Protein AF-A0AAV2TA09-F1 (afdb_monomer)

Mean predicted aligned error: 21.74 Å

Organism: Calicophoron daubneyi (NCBI:txid300641)

Foldseek 3Di:
DDDPPPPPPDDDDPQLVVLLVVVCVVVVCLVVLVPLVVLCVCVVVCSDPDHSVVSSVCCCVPVLPDPPNPDPVSVVVPPPPPQDDDDPQLLVLLLCVCQVVVVLLDPCLQPLVVLCVCVVVCSDPDHSVVSSVCCLPPVLVVSLVPHDPPDDPVSSVVSNCSSPVPPPDPDDDPPPDPDDDDDDDDDDDDDDDDDDDDDDDDDDDDDDDDDDDDDDDDDDDDDDDDDDDDDDDDDDDDDDDDDDDDDDDDDDDDDDDDDDDDDDDDDDDDDDDDDDDDDDDDDDDDDDDPDDDDDPDQDDDDPVLVVLLPDPDVVSLVVVCVRRNPVSSVVSVVVVVPDDD

pLDDT: mean 70.84, std 23.92, range [31.73, 98.06]

Radius of gyration: 38.1 Å; Cα contacts (8 Å, |Δi|>4): 115; chains: 1; bounding box: 86×101×102 Å

Structure (mmCIF, N/CA/C/O backbone):
data_AF-A0AAV2TA09-F1
#
_entry.id   AF-A0AAV2TA09-F1
#
loop_
_atom_site.group_PDB
_atom_site.id
_atom_site.type_symbol
_atom_site.label_atom_id
_atom_site.label_alt_id
_atom_site.label_comp_id
_atom_site.label_asym_id
_atom_site.label_entity_id
_atom_site.label_seq_id
_atom_site.pdbx_PDB_ins_code
_atom_site.Cartn_x
_atom_site.Cartn_y
_atom_site.Cartn_z
_atom_site.occupancy
_atom_site.B_iso_or_equiv
_atom_site.auth_seq_id
_atom_site.auth_comp_id
_atom_site.auth_asym_id
_atom_site.auth_atom_id
_atom_site.pdbx_PDB_model_num
ATOM 1 N N . MET A 1 1 ? 43.009 11.390 5.459 1.00 46.12 1 MET A N 1
ATOM 2 C CA . MET A 1 1 ? 42.345 12.202 4.415 1.00 46.12 1 MET A CA 1
ATOM 3 C C . MET A 1 1 ? 41.444 11.293 3.581 1.00 46.12 1 MET A C 1
ATOM 5 O O . MET A 1 1 ? 41.956 10.365 2.970 1.00 46.12 1 MET A O 1
ATOM 9 N N . ARG A 1 2 ? 40.111 11.462 3.613 1.00 47.34 2 ARG A N 1
ATOM 10 C CA . ARG A 1 2 ? 39.197 10.713 2.726 1.00 47.34 2 ARG A CA 1
ATOM 11 C C . ARG A 1 2 ? 39.168 11.420 1.378 1.00 47.34 2 ARG A C 1
ATOM 13 O O . ARG A 1 2 ? 38.698 12.549 1.310 1.00 47.34 2 ARG A O 1
ATOM 20 N N . VAL A 1 3 ? 39.660 10.757 0.337 1.00 48.31 3 VAL A N 1
ATOM 21 C CA . VAL A 1 3 ? 39.525 11.237 -1.041 1.00 48.31 3 VAL A CA 1
ATOM 22 C C . VAL A 1 3 ? 38.026 11.313 -1.356 1.00 48.31 3 VAL A C 1
ATOM 24 O O . VAL A 1 3 ? 37.345 10.285 -1.249 1.00 48.31 3 VAL A O 1
ATOM 27 N N . PRO A 1 4 ? 37.467 12.491 -1.682 1.00 48.12 4 PRO A N 1
ATOM 28 C CA . PRO A 1 4 ? 36.087 12.575 -2.122 1.00 48.12 4 PRO A CA 1
ATOM 29 C C . PRO A 1 4 ? 35.955 11.744 -3.398 1.00 48.12 4 PRO A C 1
ATOM 31 O O . PRO A 1 4 ? 36.597 12.005 -4.410 1.00 48.12 4 PRO A O 1
ATOM 34 N N . SER A 1 5 ? 35.142 10.692 -3.328 1.00 50.84 5 SER A N 1
ATOM 35 C CA . SER A 1 5 ? 34.788 9.870 -4.479 1.00 50.84 5 SER A CA 1
ATOM 36 C C . SER A 1 5 ? 33.901 10.709 -5.398 1.00 50.84 5 SER A C 1
ATOM 38 O O . SER A 1 5 ? 32.674 10.622 -5.322 1.00 50.84 5 SER A O 1
ATOM 40 N N . ILE A 1 6 ? 34.519 11.513 -6.267 1.00 52.28 6 ILE A N 1
ATOM 41 C CA . ILE A 1 6 ? 33.870 12.216 -7.379 1.00 52.28 6 ILE A CA 1
ATOM 42 C C . ILE A 1 6 ? 33.479 11.157 -8.418 1.00 52.28 6 ILE A C 1
ATOM 44 O O . ILE A 1 6 ? 34.055 11.044 -9.492 1.00 52.28 6 ILE A O 1
ATOM 48 N N . ARG A 1 7 ? 32.506 10.309 -8.082 1.00 63.59 7 ARG A N 1
ATOM 49 C CA . ARG A 1 7 ? 31.807 9.503 -9.081 1.00 63.59 7 ARG A CA 1
ATOM 50 C C . ARG A 1 7 ? 30.775 10.426 -9.702 1.00 63.59 7 ARG A C 1
ATOM 52 O O . ARG A 1 7 ? 29.606 10.404 -9.312 1.00 63.59 7 ARG A O 1
ATOM 59 N N . SER A 1 8 ? 31.225 11.293 -10.606 1.00 69.06 8 SER A N 1
ATOM 60 C CA . SER A 1 8 ? 30.308 11.984 -11.501 1.00 69.06 8 SER A CA 1
ATOM 61 C C . SER A 1 8 ? 29.532 10.901 -12.248 1.00 69.06 8 SER A C 1
ATOM 63 O O . SER A 1 8 ? 30.095 9.992 -12.856 1.00 69.06 8 SER A O 1
ATOM 65 N N . ARG A 1 9 ? 28.209 10.914 -12.093 1.00 80.00 9 ARG A N 1
ATOM 66 C CA . ARG A 1 9 ? 27.351 9.992 -12.830 1.00 80.00 9 ARG A CA 1
ATOM 67 C C . ARG A 1 9 ? 27.351 10.454 -14.277 1.00 80.00 9 ARG A C 1
ATOM 69 O O . ARG A 1 9 ? 26.901 11.564 -14.549 1.00 80.00 9 ARG A O 1
ATOM 76 N N . THR A 1 10 ? 27.847 9.619 -15.179 1.00 90.25 10 THR A N 1
ATOM 77 C CA . THR A 1 10 ? 27.715 9.865 -16.611 1.00 90.25 10 THR A CA 1
ATOM 78 C C . THR A 1 10 ? 26.228 9.798 -16.981 1.00 90.25 10 THR A C 1
ATOM 80 O O . THR A 1 10 ? 25.518 8.894 -16.525 1.00 90.25 10 THR A O 1
ATOM 83 N N . PRO A 1 11 ? 25.696 10.778 -17.730 1.00 93.50 11 PRO A N 1
ATOM 84 C CA . PRO A 1 11 ? 24.337 10.686 -18.242 1.00 93.50 11 PRO A CA 1
ATOM 85 C C . PRO A 1 11 ? 24.253 9.571 -19.290 1.00 93.50 11 PRO A C 1
ATOM 87 O O . PRO A 1 11 ? 25.240 9.256 -19.951 1.00 93.50 11 PRO A O 1
ATOM 90 N N . PHE A 1 12 ? 23.066 8.988 -19.454 1.00 95.81 12 PHE A N 1
ATOM 91 C CA . PHE A 1 12 ? 22.823 8.050 -20.547 1.00 95.81 12 PHE A CA 1
ATOM 92 C C . PHE A 1 12 ? 22.809 8.801 -21.872 1.00 95.81 12 PHE A C 1
ATOM 94 O O . PHE A 1 12 ? 22.039 9.746 -22.050 1.00 95.81 12 PHE A O 1
ATOM 101 N N . THR A 1 13 ? 23.629 8.347 -22.809 1.00 95.56 13 THR A N 1
ATOM 102 C CA . THR A 1 13 ? 23.580 8.821 -24.191 1.00 95.56 13 THR A CA 1
ATOM 103 C C . THR A 1 13 ? 22.369 8.233 -24.920 1.00 95.56 13 THR A C 1
ATOM 105 O O . THR A 1 13 ? 21.770 7.230 -24.509 1.00 95.56 13 THR A O 1
ATOM 108 N N . GLU A 1 14 ? 21.990 8.847 -26.038 1.00 92.81 14 GLU A N 1
ATOM 109 C CA . GLU A 1 14 ? 20.914 8.319 -26.878 1.00 92.81 14 GLU A CA 1
ATOM 110 C C . GLU A 1 14 ? 21.290 6.959 -27.489 1.00 92.81 14 GLU A C 1
ATOM 112 O O . GLU A 1 14 ? 20.458 6.055 -27.557 1.00 92.81 14 GLU A O 1
ATOM 117 N N . VAL A 1 15 ? 22.566 6.784 -27.854 1.00 95.50 15 VAL A N 1
ATOM 118 C CA . VAL A 1 15 ? 23.112 5.525 -28.382 1.00 95.50 15 VAL A CA 1
ATOM 119 C C . VAL A 1 15 ? 22.986 4.406 -27.349 1.00 95.50 15 VAL A C 1
ATOM 121 O O . VAL A 1 15 ? 22.440 3.351 -27.663 1.00 95.50 15 VAL A O 1
ATOM 124 N N . GLU A 1 16 ? 23.393 4.651 -26.100 1.00 96.06 16 GLU A N 1
ATOM 125 C CA . GLU A 1 16 ? 23.214 3.691 -25.002 1.00 96.06 16 GLU A CA 1
ATOM 126 C C . GLU A 1 16 ? 21.732 3.388 -24.764 1.00 96.06 16 GLU A C 1
ATOM 128 O O . GLU A 1 16 ? 21.345 2.234 -24.600 1.00 96.06 16 GLU A O 1
ATOM 133 N N . SER A 1 17 ? 20.874 4.409 -24.800 1.00 94.44 17 SER A N 1
ATOM 134 C CA . SER A 1 17 ? 19.431 4.230 -24.622 1.00 94.44 17 SER A CA 1
ATOM 135 C C . SER A 1 17 ? 18.833 3.331 -25.709 1.00 94.44 17 SER A C 1
ATOM 137 O O . SER A 1 17 ? 18.016 2.461 -25.389 1.00 94.44 17 SER A O 1
ATOM 139 N N . ARG A 1 18 ? 19.245 3.499 -26.973 1.00 92.44 18 ARG A N 1
ATOM 140 C CA . ARG A 1 18 ? 18.835 2.643 -28.098 1.00 92.44 18 ARG A CA 1
ATOM 141 C C . ARG A 1 18 ? 19.416 1.233 -27.995 1.00 92.44 18 ARG A C 1
ATOM 143 O O . ARG A 1 18 ? 18.704 0.277 -28.303 1.00 92.44 18 ARG A O 1
ATOM 150 N N . ALA A 1 19 ? 20.654 1.087 -27.521 1.00 96.00 19 ALA A N 1
ATOM 151 C CA . ALA A 1 19 ? 21.280 -0.213 -27.284 1.00 96.00 19 ALA A CA 1
ATOM 152 C C . ALA A 1 19 ? 20.510 -1.025 -26.230 1.00 96.00 19 ALA A C 1
ATOM 154 O O . ALA A 1 19 ? 20.186 -2.187 -26.473 1.00 96.00 19 ALA A O 1
ATOM 155 N N . LEU A 1 20 ? 20.108 -0.395 -25.114 1.00 95.12 20 LEU A N 1
ATOM 156 C CA . LEU A 1 20 ? 19.267 -1.033 -24.093 1.00 95.12 20 LEU A CA 1
ATOM 157 C C . LEU A 1 20 ? 17.955 -1.563 -24.679 1.00 95.12 20 LEU A C 1
ATOM 159 O O . LEU A 1 20 ? 17.573 -2.700 -24.414 1.00 95.12 20 LEU A O 1
ATOM 163 N N . TRP A 1 21 ? 17.258 -0.738 -25.464 1.00 93.00 21 TRP A N 1
ATOM 164 C CA . TRP A 1 21 ? 15.986 -1.124 -26.074 1.00 93.00 21 TRP A CA 1
ATOM 165 C C . TRP A 1 21 ? 16.161 -2.267 -27.077 1.00 93.00 21 TRP A C 1
ATOM 167 O O . TRP A 1 21 ? 15.450 -3.267 -27.003 1.00 93.00 21 TRP A O 1
ATOM 177 N N . SER A 1 22 ? 17.147 -2.142 -27.968 1.00 94.38 22 SER A N 1
ATOM 178 C CA . SER A 1 22 ? 17.447 -3.147 -28.993 1.00 94.38 22 SER A CA 1
ATOM 179 C C . SER A 1 22 ? 17.764 -4.497 -28.362 1.00 94.38 22 SER A C 1
ATOM 181 O O . SER A 1 22 ? 17.207 -5.508 -28.777 1.00 94.38 22 SER A O 1
ATOM 183 N N . TYR A 1 23 ? 18.564 -4.500 -27.295 1.00 96.38 23 TYR A N 1
ATOM 184 C CA . TYR A 1 23 ? 18.896 -5.710 -26.555 1.00 96.38 23 TYR A CA 1
ATOM 185 C C . TYR A 1 23 ? 17.655 -6.397 -25.969 1.00 96.38 23 TYR A C 1
ATOM 187 O O . TYR A 1 23 ? 17.484 -7.610 -26.109 1.00 96.38 23 TYR A O 1
ATOM 195 N N . LEU A 1 24 ? 16.770 -5.631 -25.322 1.00 93.81 24 LEU A N 1
ATOM 196 C CA . LEU A 1 24 ? 15.551 -6.169 -24.714 1.00 93.81 24 LEU A CA 1
ATOM 197 C C . LEU A 1 24 ? 14.591 -6.759 -25.754 1.00 93.81 24 LEU A C 1
ATOM 199 O O . LEU A 1 24 ? 13.975 -7.788 -25.482 1.00 93.81 24 LEU A O 1
ATOM 203 N N . VAL A 1 25 ? 14.480 -6.128 -26.926 1.00 91.88 25 VAL A N 1
ATOM 204 C CA . VAL A 1 25 ? 13.659 -6.613 -28.045 1.00 91.88 25 VAL A CA 1
ATOM 205 C C . VAL A 1 25 ? 14.269 -7.873 -28.660 1.00 91.88 25 VAL A C 1
ATOM 207 O O . VAL A 1 25 ? 13.584 -8.884 -28.763 1.00 91.88 25 VAL A O 1
ATOM 210 N N . GLN A 1 26 ? 15.558 -7.847 -29.007 1.00 95.31 26 GLN A N 1
ATOM 211 C CA . GLN A 1 26 ? 16.253 -8.970 -29.652 1.00 95.31 26 GLN A CA 1
ATOM 212 C C . GLN A 1 26 ? 16.232 -10.247 -28.806 1.00 95.31 26 GLN A C 1
ATOM 214 O O . GLN A 1 26 ? 16.143 -11.344 -29.347 1.00 95.31 26 GLN A O 1
ATOM 219 N N . ASN A 1 27 ? 16.280 -10.108 -27.480 1.00 96.19 27 ASN A N 1
ATOM 220 C CA . ASN A 1 27 ? 16.266 -11.240 -26.557 1.00 96.19 27 ASN A CA 1
ATOM 221 C C . ASN A 1 27 ? 14.861 -11.587 -26.029 1.00 96.19 27 ASN A C 1
ATOM 223 O O . ASN A 1 27 ? 14.747 -12.432 -25.143 1.00 96.19 27 ASN A O 1
ATOM 227 N N . ASN A 1 28 ? 13.797 -10.933 -26.516 1.00 92.69 28 ASN A N 1
ATOM 228 C CA . ASN A 1 28 ? 12.423 -11.095 -26.018 1.00 92.69 28 ASN A CA 1
ATOM 229 C C . ASN A 1 28 ? 12.288 -10.903 -24.489 1.00 92.69 28 ASN A C 1
ATOM 231 O O . ASN A 1 28 ? 11.464 -11.532 -23.831 1.00 92.69 28 ASN A O 1
ATOM 235 N N . LEU A 1 29 ? 13.091 -10.011 -23.895 1.00 93.50 29 LEU A N 1
ATOM 236 C CA . LEU A 1 29 ? 13.157 -9.794 -22.441 1.00 93.50 29 LEU A CA 1
ATOM 237 C C . LEU A 1 29 ? 12.211 -8.696 -21.941 1.00 93.50 29 LEU A C 1
ATOM 239 O O . LEU A 1 29 ? 12.225 -8.370 -20.753 1.00 93.50 29 LEU A O 1
ATOM 243 N N . LEU A 1 30 ? 11.388 -8.117 -22.820 1.00 88.56 30 LEU A N 1
ATOM 244 C CA . LEU A 1 30 ? 10.483 -7.012 -22.487 1.00 88.56 30 LEU A CA 1
ATOM 245 C C . LEU A 1 30 ? 9.487 -7.355 -21.368 1.00 88.56 30 LEU A C 1
ATOM 247 O O . LEU A 1 30 ? 9.175 -6.504 -20.533 1.00 88.56 30 LEU A O 1
ATOM 251 N N . GLU A 1 31 ? 9.027 -8.603 -21.295 1.00 85.88 31 GLU A N 1
ATOM 252 C CA . GLU A 1 31 ? 8.137 -9.048 -20.216 1.00 85.88 31 GLU A CA 1
ATOM 253 C C . GLU A 1 31 ? 8.868 -9.197 -18.876 1.00 85.88 31 GLU A C 1
ATOM 255 O O . GLU A 1 31 ? 8.292 -9.015 -17.800 1.00 85.88 31 GLU A O 1
ATOM 260 N N . GLU A 1 32 ? 10.171 -9.466 -18.929 1.00 91.62 32 GLU A N 1
ATOM 261 C CA . GLU A 1 32 ? 11.003 -9.780 -17.774 1.00 91.62 32 GLU A CA 1
ATOM 262 C C . GLU A 1 32 ? 11.755 -8.578 -17.200 1.00 91.62 32 GLU A C 1
ATOM 264 O O . GLU A 1 32 ? 12.419 -8.708 -16.171 1.00 91.62 32 GLU A O 1
ATOM 269 N N . VAL A 1 33 ? 11.630 -7.385 -17.786 1.00 90.62 33 VAL A N 1
ATOM 270 C CA . VAL A 1 33 ? 12.389 -6.186 -17.365 1.00 90.62 33 VAL A CA 1
ATOM 271 C C . VAL A 1 33 ? 12.132 -5.773 -15.907 1.00 90.62 33 VAL A C 1
ATOM 273 O O . VAL A 1 33 ? 12.863 -4.968 -15.328 1.00 90.62 33 VAL A O 1
ATOM 276 N N . HIS A 1 34 ? 11.091 -6.309 -15.267 1.00 86.44 34 HIS A N 1
ATOM 277 C CA . HIS A 1 34 ? 10.841 -6.112 -13.842 1.00 86.44 34 HIS A CA 1
ATOM 278 C C . HIS A 1 34 ? 11.838 -6.886 -12.952 1.00 86.44 34 HIS A C 1
ATOM 280 O O . HIS A 1 34 ? 12.148 -6.416 -11.846 1.00 86.44 34 HIS A O 1
ATOM 286 N N . LYS A 1 35 ? 12.380 -8.016 -13.433 1.00 92.31 35 LYS A N 1
ATOM 287 C CA . LYS A 1 35 ? 13.340 -8.885 -12.737 1.00 92.31 35 LYS A CA 1
ATOM 288 C C . LYS A 1 35 ? 14.737 -8.255 -12.720 1.00 92.31 35 LYS A C 1
ATOM 290 O O . LYS A 1 35 ? 15.187 -7.658 -13.691 1.00 92.31 35 LYS A O 1
ATOM 295 N N . ARG A 1 36 ? 15.469 -8.409 -11.608 1.00 94.50 36 ARG A N 1
ATOM 296 C CA . ARG A 1 36 ? 16.853 -7.898 -11.474 1.00 94.50 36 ARG A CA 1
ATOM 297 C C . ARG A 1 36 ? 17.876 -8.690 -12.298 1.00 94.50 36 ARG A C 1
ATOM 299 O O . ARG A 1 36 ? 18.919 -8.142 -12.632 1.00 94.50 36 ARG A O 1
ATOM 306 N N . SER A 1 37 ? 17.592 -9.957 -12.596 1.00 96.88 37 SER A N 1
ATOM 307 C CA . SER A 1 37 ? 18.474 -10.844 -13.366 1.00 96.88 37 SER A CA 1
ATOM 308 C C . SER A 1 37 ? 18.735 -10.322 -14.778 1.00 96.88 37 SER A C 1
ATOM 310 O O . SER A 1 37 ? 19.883 -10.322 -15.203 1.00 96.88 37 SER A O 1
ATOM 312 N N . VAL A 1 38 ? 17.704 -9.805 -15.455 1.00 96.94 38 VAL A N 1
ATOM 313 C CA . VAL A 1 38 ? 17.801 -9.228 -16.807 1.00 96.94 38 VAL A CA 1
ATOM 314 C C . VAL A 1 38 ? 18.851 -8.120 -16.861 1.00 96.94 38 VAL A C 1
ATOM 316 O O . VAL A 1 38 ? 19.768 -8.165 -17.671 1.00 96.94 38 VAL A O 1
ATOM 319 N N . TRP A 1 39 ? 18.779 -7.165 -15.935 1.00 97.38 39 TRP A N 1
ATOM 320 C CA . TRP A 1 39 ? 19.700 -6.027 -15.903 1.00 97.38 39 TRP A CA 1
ATOM 321 C C . TRP A 1 39 ? 21.139 -6.426 -15.578 1.00 97.38 39 TRP A C 1
ATOM 323 O O . TRP A 1 39 ? 22.067 -5.846 -16.128 1.00 97.38 39 TRP A O 1
ATOM 333 N N . ARG A 1 40 ? 21.332 -7.430 -14.712 1.00 97.75 40 ARG A N 1
ATOM 334 C CA . ARG A 1 40 ? 22.668 -7.978 -14.425 1.00 97.75 40 ARG A CA 1
ATOM 335 C C . ARG A 1 40 ? 23.254 -8.710 -15.623 1.00 97.75 40 ARG A C 1
ATOM 337 O O . ARG A 1 40 ? 24.452 -8.619 -15.845 1.00 97.75 40 ARG A O 1
ATOM 344 N N . LYS A 1 41 ? 22.419 -9.419 -16.385 1.00 97.75 41 LYS A N 1
ATOM 345 C CA . LYS A 1 41 ? 22.839 -10.070 -17.627 1.00 97.75 41 LYS A CA 1
ATOM 346 C C . LYS A 1 41 ? 23.308 -9.027 -18.648 1.00 97.75 41 LYS A C 1
ATOM 348 O O . LYS A 1 41 ? 24.400 -9.159 -19.176 1.00 97.75 41 LYS A O 1
ATOM 353 N N . MET A 1 42 ? 22.554 -7.940 -18.820 1.00 97.81 42 MET A N 1
ATOM 354 C CA . MET A 1 42 ? 22.949 -6.816 -19.684 1.00 97.81 42 MET A CA 1
ATOM 355 C C . MET A 1 42 ? 24.259 -6.146 -19.245 1.00 97.81 42 MET A C 1
ATOM 357 O O . MET A 1 42 ? 25.056 -5.746 -20.086 1.00 97.81 42 MET A O 1
ATOM 361 N N . GLU A 1 43 ? 24.478 -6.013 -17.934 1.00 97.88 43 GLU A N 1
ATOM 362 C CA . GLU A 1 43 ? 25.726 -5.469 -17.381 1.00 97.88 43 GLU A CA 1
ATOM 363 C C . GLU A 1 43 ? 26.903 -6.413 -17.647 1.00 97.88 43 GLU A C 1
ATOM 365 O O . GLU A 1 43 ? 27.953 -5.966 -18.095 1.00 97.88 43 GLU A O 1
ATOM 370 N N . ALA A 1 44 ? 26.714 -7.720 -17.438 1.00 97.69 44 ALA A N 1
ATOM 371 C CA . ALA A 1 44 ? 27.732 -8.734 -17.708 1.00 97.69 44 ALA A CA 1
ATOM 372 C C . ALA A 1 44 ? 28.099 -8.829 -19.199 1.00 97.69 44 ALA A C 1
ATOM 374 O O . ALA A 1 44 ? 29.248 -9.099 -19.530 1.00 97.69 44 ALA A O 1
ATOM 375 N N . GLU A 1 45 ? 27.137 -8.583 -20.088 1.00 97.62 45 GLU A N 1
ATOM 376 C CA . GLU A 1 45 ? 27.341 -8.556 -21.541 1.00 97.62 45 GLU A CA 1
ATOM 377 C C . GLU A 1 45 ? 27.840 -7.196 -22.054 1.00 97.62 45 GLU A C 1
ATOM 379 O O . GLU A 1 45 ? 28.084 -7.042 -23.248 1.00 97.62 45 GLU A O 1
ATOM 384 N N . GLY A 1 46 ? 28.013 -6.206 -21.170 1.00 97.06 46 GLY A N 1
ATOM 385 C CA . GLY A 1 46 ? 28.572 -4.905 -21.533 1.00 97.06 46 GLY A CA 1
ATOM 386 C C . GLY A 1 46 ? 27.694 -4.104 -22.496 1.00 97.06 46 GLY A C 1
ATOM 387 O O . GLY A 1 46 ? 28.217 -3.328 -23.290 1.00 97.06 46 GLY A O 1
ATOM 388 N N . VAL A 1 47 ? 26.364 -4.267 -22.434 1.00 97.00 47 VAL A N 1
ATOM 389 C CA . VAL A 1 47 ? 25.420 -3.566 -23.333 1.00 97.00 47 VAL A CA 1
ATOM 390 C C . VAL A 1 47 ? 25.593 -2.045 -23.253 1.00 97.00 47 VAL A C 1
ATOM 392 O O . VAL A 1 47 ? 25.422 -1.339 -24.245 1.00 97.00 47 VAL A O 1
ATOM 395 N N . THR A 1 48 ? 25.930 -1.533 -22.067 1.00 96.56 48 THR A N 1
ATOM 396 C CA . THR A 1 48 ? 26.336 -0.139 -21.854 1.00 96.56 48 THR A CA 1
ATOM 397 C C . THR A 1 48 ? 27.424 -0.072 -20.782 1.00 96.56 48 THR A C 1
ATOM 399 O O . THR A 1 48 ? 27.623 -1.032 -20.040 1.00 96.56 48 THR A O 1
ATOM 402 N N . ASN A 1 49 ? 28.059 1.091 -20.623 1.00 95.44 49 ASN A N 1
ATOM 403 C CA . ASN A 1 49 ? 29.042 1.337 -19.558 1.00 95.44 49 ASN A CA 1
ATOM 404 C C . ASN A 1 49 ? 28.402 1.597 -18.178 1.00 95.44 49 ASN A C 1
ATOM 406 O O . ASN A 1 49 ? 29.072 2.030 -17.238 1.00 95.44 49 ASN A O 1
ATOM 410 N N . HIS A 1 50 ? 27.091 1.383 -18.050 1.00 96.19 50 HIS A N 1
ATOM 411 C CA . HIS A 1 50 ? 26.320 1.666 -16.847 1.00 96.19 50 HIS A CA 1
ATOM 412 C C . HIS A 1 50 ? 26.012 0.388 -16.072 1.00 96.19 50 HIS A C 1
ATOM 414 O O . HIS A 1 50 ? 25.753 -0.664 -16.646 1.00 96.19 50 HIS A O 1
ATOM 420 N N . SER A 1 51 ? 25.944 0.508 -14.746 1.00 96.81 51 SER A N 1
ATOM 421 C CA . SER A 1 51 ? 25.552 -0.610 -13.883 1.00 96.81 51 SER A CA 1
ATOM 422 C C . SER A 1 51 ? 24.120 -1.098 -14.135 1.00 96.81 51 SER A C 1
ATOM 424 O O . SER A 1 51 ? 23.252 -0.329 -14.566 1.00 96.81 51 SER A O 1
ATOM 426 N N . ALA A 1 52 ? 23.816 -2.339 -13.747 1.00 96.62 52 ALA A N 1
ATOM 427 C CA . ALA A 1 52 ? 22.466 -2.896 -13.847 1.00 96.62 52 ALA A CA 1
ATOM 428 C C . ALA A 1 52 ? 21.392 -2.002 -13.204 1.00 96.62 52 ALA A C 1
ATOM 430 O O . ALA A 1 52 ? 20.311 -1.803 -13.763 1.00 96.62 52 ALA A O 1
ATOM 431 N N . GLU A 1 53 ? 21.674 -1.431 -12.029 1.00 95.56 53 GLU A N 1
ATOM 432 C CA . GLU A 1 53 ? 20.696 -0.603 -11.317 1.00 95.56 53 GLU A CA 1
ATOM 433 C C . GLU A 1 53 ? 20.496 0.761 -11.995 1.00 95.56 53 GLU A C 1
ATOM 435 O O . GLU A 1 53 ? 19.369 1.263 -12.050 1.00 95.56 53 GLU A O 1
ATOM 440 N N . THR A 1 54 ? 21.551 1.353 -12.566 1.00 95.69 54 THR A N 1
ATOM 441 C CA . THR A 1 54 ? 21.431 2.614 -13.311 1.00 95.69 54 THR A CA 1
ATOM 442 C C . THR A 1 54 ? 20.701 2.414 -14.635 1.00 95.69 54 THR A C 1
ATOM 444 O O . THR A 1 54 ? 19.797 3.200 -14.917 1.00 95.69 54 THR A O 1
ATOM 447 N N . MET A 1 55 ? 20.979 1.334 -15.380 1.00 96.50 55 MET A N 1
ATOM 448 C CA . MET A 1 55 ? 20.232 0.966 -16.597 1.00 96.50 55 MET A CA 1
ATOM 449 C C . MET A 1 55 ? 18.744 0.764 -16.302 1.00 96.50 55 MET A C 1
ATOM 451 O O . MET A 1 55 ? 17.882 1.351 -16.958 1.00 96.50 55 MET A O 1
ATOM 455 N N . ARG A 1 56 ? 18.426 0.007 -15.245 1.00 94.81 56 ARG A N 1
ATOM 456 C CA . ARG A 1 56 ? 17.046 -0.230 -14.806 1.00 94.81 56 ARG A CA 1
ATOM 457 C C . ARG A 1 56 ? 16.330 1.062 -14.426 1.00 94.81 56 ARG A C 1
ATOM 459 O O . ARG A 1 56 ? 15.165 1.262 -14.773 1.00 94.81 56 ARG A O 1
ATOM 466 N N . SER A 1 57 ? 17.002 1.931 -13.676 1.00 92.62 57 SER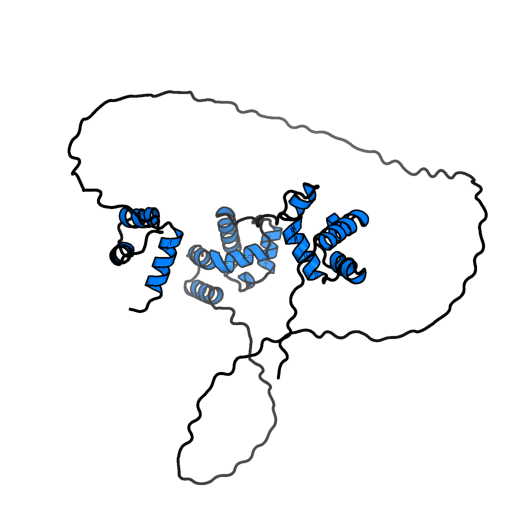 A N 1
ATOM 467 C CA . SER A 1 57 ? 16.454 3.225 -13.264 1.00 92.62 57 SER A CA 1
ATOM 468 C C . SER A 1 57 ? 16.197 4.132 -14.469 1.00 92.62 57 SER A C 1
ATOM 470 O O . SER A 1 57 ? 15.106 4.698 -14.580 1.00 92.62 57 SER A O 1
ATOM 472 N N . HIS A 1 58 ? 17.158 4.214 -15.397 1.00 93.00 58 HIS A N 1
ATOM 473 C CA . HIS A 1 58 ? 17.031 4.957 -16.651 1.00 93.00 58 HIS A CA 1
ATOM 474 C C . HIS A 1 58 ? 15.852 4.454 -17.472 1.00 93.00 58 HIS A C 1
ATOM 476 O O . HIS A 1 58 ? 14.961 5.233 -17.802 1.00 93.00 58 HIS A O 1
ATOM 482 N N . PHE A 1 59 ? 15.750 3.140 -17.672 1.00 91.75 59 PHE A N 1
ATOM 483 C CA . PHE A 1 59 ? 14.642 2.540 -18.405 1.00 91.75 59 PHE A CA 1
ATOM 484 C C . PHE A 1 59 ? 13.276 2.877 -17.794 1.00 91.75 59 PHE A C 1
ATOM 486 O O . PHE A 1 59 ? 12.350 3.294 -18.491 1.00 91.75 59 PHE A O 1
ATOM 493 N N . ARG A 1 60 ? 13.146 2.783 -16.465 1.00 87.88 60 ARG A N 1
ATOM 494 C CA . ARG A 1 60 ? 11.903 3.141 -15.761 1.00 87.88 60 ARG A CA 1
ATOM 495 C C . ARG A 1 60 ? 11.549 4.623 -15.875 1.00 87.88 60 ARG A C 1
ATOM 497 O O . ARG A 1 60 ? 10.372 4.965 -15.787 1.00 87.88 60 ARG A O 1
ATOM 504 N N . ARG A 1 61 ? 12.535 5.513 -15.991 1.00 86.62 61 ARG A N 1
ATOM 505 C CA . ARG A 1 61 ? 12.300 6.959 -16.104 1.00 86.62 61 ARG A CA 1
ATOM 506 C C . ARG A 1 61 ? 12.012 7.380 -17.536 1.00 86.62 61 ARG A C 1
ATOM 508 O O . ARG A 1 61 ? 11.097 8.168 -17.736 1.00 86.62 61 ARG A O 1
ATOM 515 N N . PHE A 1 62 ? 12.779 6.864 -18.487 1.00 85.25 62 PHE A N 1
ATOM 516 C CA . PHE A 1 62 ? 12.763 7.291 -19.878 1.00 85.25 62 PHE A CA 1
ATOM 517 C C . PHE A 1 62 ? 11.710 6.537 -20.693 1.00 85.25 62 PHE A C 1
ATOM 519 O O . PHE A 1 62 ? 10.859 7.150 -21.331 1.00 85.25 62 PHE A O 1
ATOM 526 N N . TYR A 1 63 ? 11.691 5.208 -20.605 1.00 76.12 63 TYR A N 1
ATOM 527 C CA . TYR A 1 63 ? 10.805 4.376 -21.416 1.00 76.12 63 TYR A CA 1
ATOM 528 C C . TYR A 1 63 ? 9.438 4.178 -20.758 1.00 76.12 63 TYR A C 1
ATOM 530 O O . TYR A 1 63 ? 8.420 4.435 -21.384 1.00 76.12 63 TYR A O 1
ATOM 538 N N . ALA A 1 64 ? 9.368 3.848 -19.464 1.00 66.00 64 ALA A N 1
ATOM 539 C CA . ALA A 1 64 ? 8.062 3.601 -18.832 1.00 66.00 64 ALA A CA 1
ATOM 540 C C . ALA A 1 64 ? 7.183 4.863 -18.660 1.00 66.00 64 ALA A C 1
ATOM 542 O O . ALA A 1 64 ? 5.982 4.735 -18.420 1.00 66.00 64 ALA A O 1
ATOM 543 N N . LYS A 1 65 ? 7.757 6.073 -18.762 1.00 66.31 65 LYS A N 1
ATOM 544 C CA . LYS A 1 65 ? 6.999 7.340 -18.740 1.00 66.31 65 LYS A CA 1
ATOM 545 C C . LYS A 1 65 ? 6.757 7.942 -20.122 1.00 66.31 65 LYS A C 1
ATOM 547 O O . LYS A 1 65 ? 5.804 8.707 -20.264 1.00 66.31 65 LYS A O 1
ATOM 552 N N . SER A 1 66 ? 7.600 7.656 -21.114 1.00 65.06 66 SER A N 1
ATOM 553 C CA . SER A 1 66 ? 7.368 8.180 -22.458 1.00 65.06 66 SER A CA 1
ATOM 554 C C . SER A 1 66 ? 6.150 7.486 -23.068 1.00 65.06 66 SER A C 1
ATOM 556 O O . SER A 1 66 ? 5.969 6.275 -22.958 1.00 65.06 66 SER A O 1
ATOM 558 N N . LYS A 1 67 ? 5.280 8.261 -23.726 1.00 59.12 67 LYS A N 1
ATOM 559 C CA . LYS A 1 67 ? 4.110 7.737 -24.456 1.00 59.12 67 LYS A CA 1
ATOM 560 C C . LYS A 1 67 ? 4.504 6.876 -25.671 1.00 59.12 67 LYS A C 1
ATOM 562 O O . LYS A 1 67 ? 3.625 6.345 -26.333 1.00 59.12 67 LYS A O 1
ATOM 567 N N . ASN A 1 68 ? 5.803 6.734 -25.927 1.00 56.38 68 ASN A N 1
ATOM 568 C CA . ASN A 1 68 ? 6.381 6.144 -27.127 1.00 56.38 68 ASN A CA 1
ATOM 569 C C . ASN A 1 68 ? 6.664 4.644 -26.986 1.00 56.38 68 ASN A C 1
ATOM 571 O O . ASN A 1 68 ? 7.309 4.076 -27.861 1.00 56.38 68 ASN A O 1
ATOM 575 N N . LEU A 1 69 ? 6.229 3.991 -25.900 1.00 61.31 69 LEU A N 1
ATOM 576 C CA . LEU A 1 69 ? 6.321 2.537 -25.821 1.00 61.31 69 LEU A CA 1
ATOM 577 C C . LEU A 1 69 ? 5.307 1.915 -26.802 1.00 61.31 69 LEU A C 1
ATOM 579 O O . LEU A 1 69 ? 4.109 2.134 -26.614 1.00 61.31 69 LEU A O 1
ATOM 583 N N . PRO A 1 70 ? 5.740 1.113 -27.796 1.00 58.94 70 PRO A N 1
ATOM 584 C CA . PRO A 1 70 ? 4.844 0.526 -28.799 1.00 58.94 70 PRO A CA 1
ATOM 585 C C . PRO A 1 70 ? 3.806 -0.444 -28.220 1.00 58.94 70 PRO A C 1
ATOM 587 O O . PRO A 1 70 ? 2.839 -0.793 -28.887 1.00 58.94 70 PRO A O 1
ATOM 590 N N . THR A 1 71 ? 3.994 -0.903 -26.981 1.00 58.44 71 THR A N 1
ATOM 591 C CA . THR A 1 71 ? 3.173 -1.957 -26.385 1.00 58.44 71 THR A CA 1
ATOM 592 C C . THR A 1 71 ? 2.314 -1.395 -25.256 1.00 58.44 71 THR A C 1
ATOM 594 O O . THR A 1 71 ? 2.781 -1.178 -24.132 1.00 58.44 71 THR A O 1
ATOM 597 N N . THR A 1 72 ? 1.027 -1.207 -25.539 1.00 56.66 72 THR A N 1
ATOM 598 C CA . THR A 1 72 ? -0.032 -0.935 -24.551 1.00 56.66 72 THR A CA 1
ATOM 599 C C . THR A 1 72 ? 0.006 -1.919 -23.372 1.00 56.66 72 THR A C 1
ATOM 601 O O . THR A 1 72 ? -0.225 -1.517 -22.230 1.00 56.66 72 THR A O 1
ATOM 604 N N . GLU A 1 73 ? 0.411 -3.172 -23.604 1.00 57.91 73 GLU A N 1
ATOM 605 C CA . GLU A 1 73 ? 0.532 -4.194 -22.556 1.00 57.91 73 GLU A CA 1
ATOM 606 C C . GLU A 1 73 ? 1.625 -3.924 -21.519 1.00 57.91 73 GLU A C 1
ATOM 608 O O . GLU A 1 73 ? 1.420 -4.133 -20.322 1.00 57.91 73 GLU A O 1
ATOM 613 N N . LEU A 1 74 ? 2.793 -3.433 -21.937 1.00 59.78 74 LEU A N 1
ATOM 614 C CA . LEU A 1 74 ? 3.879 -3.140 -21.001 1.00 59.78 74 LEU A CA 1
ATOM 615 C C . LEU A 1 74 ? 3.497 -1.966 -20.099 1.00 59.78 74 LEU A C 1
ATOM 617 O O . LEU A 1 74 ? 3.752 -1.992 -18.896 1.00 59.78 74 LEU A O 1
ATOM 621 N N . ARG A 1 75 ? 2.800 -0.966 -20.649 1.00 58.72 75 ARG A N 1
ATOM 622 C CA . ARG A 1 75 ? 2.286 0.167 -19.874 1.00 58.72 75 ARG A CA 1
ATOM 623 C C . ARG A 1 75 ? 1.268 -0.274 -18.817 1.00 58.72 75 ARG A C 1
ATOM 625 O O . ARG A 1 75 ? 1.316 0.230 -17.695 1.00 58.72 75 ARG A O 1
ATOM 632 N N . LEU A 1 76 ? 0.406 -1.241 -19.137 1.00 57.78 76 LEU A N 1
ATOM 633 C CA . LEU A 1 76 ? -0.520 -1.861 -18.181 1.00 57.78 76 LEU A CA 1
ATOM 634 C C . LEU A 1 76 ? 0.222 -2.646 -17.087 1.00 57.78 76 LEU A C 1
ATOM 636 O O . LEU A 1 76 ? -0.129 -2.523 -15.915 1.00 57.78 76 LEU A O 1
ATOM 640 N N . LYS A 1 77 ? 1.291 -3.375 -17.434 1.00 59.53 77 LYS A N 1
ATOM 641 C CA . LYS A 1 77 ? 2.117 -4.140 -16.478 1.00 59.53 77 LYS A CA 1
ATOM 642 C C . LYS A 1 77 ? 2.954 -3.239 -15.544 1.00 59.53 77 LYS A C 1
ATOM 644 O O . LYS A 1 77 ? 3.159 -3.592 -14.384 1.00 59.53 77 LYS A O 1
ATOM 649 N N . PHE A 1 78 ? 3.412 -2.065 -16.003 1.00 57.16 78 PHE A N 1
ATOM 650 C CA . PHE A 1 78 ? 4.131 -1.079 -15.165 1.00 57.16 78 PHE A CA 1
ATOM 651 C C . PHE A 1 78 ? 3.237 -0.099 -14.426 1.00 57.16 78 PHE A C 1
ATOM 653 O O . PHE A 1 78 ? 3.729 0.597 -13.525 1.00 57.16 78 PHE A O 1
ATOM 660 N N . SER A 1 79 ? 1.953 -0.029 -14.779 1.00 59.28 79 SER A N 1
ATOM 661 C CA . SER A 1 79 ? 0.973 0.626 -13.932 1.00 59.28 79 SER A CA 1
ATOM 662 C C . SER A 1 79 ? 1.021 -0.106 -12.603 1.00 59.28 79 SER A C 1
ATOM 664 O O . SER A 1 79 ? 0.576 -1.248 -12.486 1.00 59.28 79 SER A O 1
ATOM 666 N N . ARG A 1 80 ? 1.664 0.510 -11.601 1.00 60.31 80 ARG A N 1
ATOM 667 C CA . ARG A 1 80 ? 1.580 0.029 -10.226 1.00 60.31 80 ARG A CA 1
ATOM 668 C C . ARG A 1 80 ? 0.088 -0.090 -9.994 1.00 60.31 80 ARG A C 1
ATOM 670 O O . ARG A 1 80 ? -0.565 0.954 -10.017 1.00 60.31 80 ARG A O 1
ATOM 677 N N . ARG A 1 81 ? -0.438 -1.320 -9.868 1.00 60.22 81 ARG A N 1
ATOM 678 C CA . ARG A 1 81 ? -1.835 -1.531 -9.483 1.00 60.22 81 ARG A CA 1
ATOM 679 C C . ARG A 1 81 ? -2.060 -0.549 -8.352 1.00 60.22 81 ARG A C 1
ATOM 681 O O . ARG A 1 81 ? -1.320 -0.604 -7.361 1.00 60.22 81 ARG A O 1
ATOM 688 N N . LYS A 1 82 ? -2.919 0.449 -8.591 1.00 68.94 82 LYS A N 1
ATOM 689 C CA . LYS A 1 82 ? -3.217 1.439 -7.564 1.00 68.94 82 LYS A CA 1
ATOM 690 C C . LYS A 1 82 ? -3.601 0.599 -6.361 1.00 68.94 82 LYS A C 1
ATOM 692 O O . LYS A 1 82 ? -4.398 -0.328 -6.505 1.00 68.94 82 LYS A O 1
ATOM 697 N N . ARG A 1 83 ? -2.892 0.798 -5.249 1.00 79.94 83 ARG A N 1
ATOM 698 C CA . ARG A 1 83 ? -3.220 0.062 -4.034 1.00 79.94 83 ARG A CA 1
ATOM 699 C C . ARG A 1 83 ? -4.692 0.343 -3.791 1.00 79.94 83 ARG A C 1
ATOM 701 O O . ARG A 1 83 ? -5.066 1.513 -3.820 1.00 79.94 83 ARG A O 1
ATOM 708 N N . SER A 1 84 ? -5.490 -0.711 -3.662 1.00 88.31 84 SER A N 1
ATOM 709 C CA . SER A 1 84 ? -6.894 -0.556 -3.320 1.00 88.31 84 SER A CA 1
ATOM 710 C C . SER A 1 84 ? -6.960 0.307 -2.068 1.00 88.31 84 SER A C 1
ATOM 712 O O . SER A 1 84 ? -6.205 0.088 -1.116 1.00 88.31 84 SER A O 1
ATOM 714 N N . GLU A 1 85 ? -7.783 1.340 -2.112 1.00 94.88 85 GLU A N 1
ATOM 715 C CA . GLU A 1 85 ? -7.997 2.198 -0.958 1.00 94.88 85 GLU A CA 1
ATOM 716 C C . GLU A 1 85 ? -8.897 1.457 0.031 1.00 94.88 85 GLU A C 1
ATOM 718 O O . GLU A 1 85 ? -9.756 0.670 -0.370 1.00 94.88 85 GLU A O 1
ATOM 723 N N . PHE A 1 86 ? -8.654 1.656 1.325 1.00 97.62 86 PHE A N 1
ATOM 724 C CA . PHE A 1 86 ? -9.547 1.128 2.349 1.00 97.62 86 PHE A CA 1
ATOM 725 C C . PHE A 1 86 ? -10.823 1.949 2.346 1.00 97.62 86 PHE A C 1
ATOM 727 O O . PHE A 1 86 ? -10.777 3.175 2.464 1.00 97.62 86 PHE A O 1
ATOM 734 N N . THR A 1 87 ? -11.946 1.262 2.200 1.00 97.56 87 THR A N 1
ATOM 735 C CA . THR A 1 87 ? -13.265 1.872 2.305 1.00 97.56 87 THR A CA 1
ATOM 736 C C . THR A 1 87 ? -13.765 1.804 3.742 1.00 97.56 87 THR A C 1
ATOM 738 O O . THR A 1 87 ? -13.356 0.951 4.527 1.00 97.56 87 THR A O 1
ATOM 741 N N . GLU A 1 88 ? -14.727 2.658 4.072 1.00 97.38 88 GLU A N 1
ATOM 742 C CA . GLU A 1 88 ? -15.420 2.613 5.362 1.00 97.38 88 GLU A CA 1
ATOM 743 C C . GLU A 1 88 ? -16.106 1.252 5.609 1.00 97.38 88 GLU A C 1
ATOM 745 O O . GLU A 1 88 ? -16.197 0.759 6.735 1.00 97.38 88 GLU A O 1
ATOM 750 N N . ARG A 1 89 ? -16.534 0.591 4.526 1.00 97.81 89 ARG A N 1
ATOM 751 C CA . ARG A 1 89 ? -17.074 -0.771 4.559 1.00 97.81 89 ARG A CA 1
ATOM 752 C C . ARG A 1 89 ? -16.016 -1.804 4.953 1.00 97.81 89 ARG A C 1
ATOM 754 O O . ARG A 1 89 ? -16.328 -2.717 5.710 1.00 97.81 89 ARG A O 1
ATOM 761 N N . ASP A 1 90 ? -14.785 -1.662 4.464 1.00 98.06 90 ASP A N 1
ATOM 762 C CA . ASP A 1 90 ? -13.675 -2.542 4.851 1.00 98.06 90 ASP A CA 1
ATOM 763 C C . ASP A 1 90 ? -13.342 -2.358 6.334 1.00 98.06 90 ASP A C 1
ATOM 765 O O . ASP A 1 90 ? -13.226 -3.334 7.074 1.00 98.06 90 ASP A O 1
ATOM 769 N N . ASP A 1 91 ? -13.237 -1.102 6.776 1.00 98.00 91 ASP A N 1
ATOM 770 C CA . ASP A 1 91 ? -12.890 -0.761 8.154 1.00 98.00 91 ASP A CA 1
ATOM 771 C C . ASP A 1 91 ? -13.956 -1.294 9.135 1.00 98.00 91 ASP A C 1
ATOM 773 O O . ASP A 1 91 ? -13.623 -1.947 10.126 1.00 98.00 91 ASP A O 1
ATOM 777 N N . THR A 1 92 ? -15.245 -1.115 8.831 1.00 97.12 92 THR A N 1
ATOM 778 C CA . THR A 1 92 ? -16.346 -1.675 9.639 1.00 97.12 92 THR A CA 1
ATOM 779 C C . THR A 1 92 ? -16.377 -3.203 9.622 1.00 97.12 92 THR A C 1
ATOM 781 O O . THR A 1 92 ? -16.561 -3.813 10.676 1.00 97.12 92 THR A O 1
ATOM 784 N N . ALA A 1 93 ? -16.138 -3.846 8.474 1.00 97.94 93 ALA A N 1
ATOM 785 C CA . ALA A 1 93 ? -16.048 -5.304 8.386 1.00 97.94 93 ALA A CA 1
ATOM 786 C C . ALA A 1 93 ? -14.896 -5.859 9.239 1.00 97.94 93 ALA A C 1
ATOM 788 O O . ALA A 1 93 ? -15.077 -6.845 9.957 1.00 97.94 93 ALA A O 1
ATOM 789 N N . MET A 1 94 ? -13.734 -5.196 9.221 1.00 97.19 94 MET A N 1
ATOM 790 C CA . MET A 1 94 ? -12.596 -5.557 10.065 1.00 97.19 94 MET A CA 1
ATOM 791 C C . MET A 1 94 ? -12.937 -5.447 11.555 1.00 97.19 94 MET A C 1
ATOM 793 O O . MET A 1 94 ? -12.685 -6.386 12.308 1.00 97.19 94 MET A O 1
ATOM 797 N N . LEU A 1 95 ? -13.524 -4.325 11.986 1.00 96.19 95 LEU A N 1
ATOM 798 C CA . LEU A 1 95 ? -13.877 -4.098 13.391 1.00 96.19 95 LEU A CA 1
ATOM 799 C C . LEU A 1 95 ? -14.936 -5.095 13.879 1.00 96.19 95 LEU A C 1
ATOM 801 O O . LEU A 1 95 ? -14.742 -5.733 14.914 1.00 96.19 95 LEU A O 1
ATOM 805 N N . ASN A 1 96 ? -16.000 -5.304 13.099 1.00 96.25 96 ASN A N 1
ATOM 806 C CA . ASN A 1 96 ? -17.049 -6.275 13.416 1.00 96.25 96 ASN A CA 1
ATOM 807 C C . ASN A 1 96 ? -16.482 -7.691 13.542 1.00 96.25 96 ASN A C 1
ATOM 809 O O . ASN A 1 96 ? -16.855 -8.429 14.450 1.00 96.25 96 ASN A O 1
ATOM 813 N N . TYR A 1 97 ? -15.542 -8.071 12.673 1.00 96.19 97 TYR A N 1
ATOM 814 C CA . TYR A 1 97 ? -14.896 -9.377 12.751 1.00 96.19 97 TYR A CA 1
ATOM 815 C C . TYR A 1 97 ? -14.102 -9.566 14.050 1.00 96.19 97 TYR A C 1
ATOM 817 O O . TYR A 1 97 ? -14.156 -10.634 14.663 1.00 96.19 97 TYR A O 1
ATOM 825 N N . LEU A 1 98 ? -13.374 -8.537 14.489 1.00 94.06 98 LEU A N 1
ATOM 826 C CA . LEU A 1 98 ? -12.603 -8.581 15.731 1.00 94.06 98 LEU A CA 1
ATOM 827 C C . LEU A 1 98 ? -13.505 -8.710 16.962 1.00 94.06 98 LEU A C 1
ATOM 829 O O . LEU A 1 98 ? -13.201 -9.502 17.857 1.00 94.06 98 LEU A O 1
ATOM 833 N N . VAL A 1 99 ? -14.611 -7.962 16.989 1.00 92.19 99 VAL A N 1
ATOM 834 C CA . VAL A 1 99 ? -15.577 -7.975 18.095 1.00 92.19 99 VAL A CA 1
ATOM 835 C C . VAL A 1 99 ? -16.344 -9.2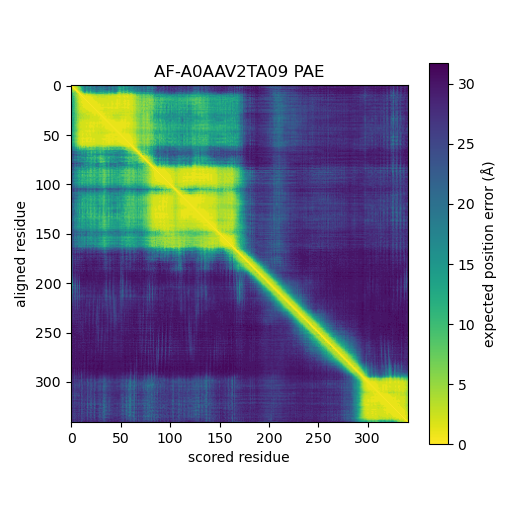95 18.138 1.00 92.19 99 VAL A C 1
ATOM 837 O O . VAL A 1 99 ? -16.335 -9.961 19.168 1.00 92.19 99 VAL A O 1
ATOM 840 N N . ASN A 1 100 ? -16.925 -9.734 17.019 1.00 92.69 100 ASN A N 1
ATOM 841 C CA . ASN A 1 100 ? -17.785 -10.924 16.972 1.00 92.69 100 ASN A CA 1
ATOM 842 C C . ASN A 1 100 ? -17.055 -12.223 17.339 1.00 92.69 100 ASN A C 1
ATOM 844 O O . ASN A 1 100 ? -17.668 -13.161 17.837 1.00 92.69 100 ASN A O 1
ATOM 848 N N . ASN A 1 101 ? -15.747 -12.284 17.095 1.00 91.88 101 ASN A N 1
ATOM 849 C CA . ASN A 1 101 ? -14.923 -13.445 17.430 1.00 91.88 101 ASN A CA 1
ATOM 850 C C . ASN A 1 101 ? -14.149 -13.271 18.751 1.00 91.88 101 ASN A C 1
ATOM 852 O O . ASN A 1 101 ? -13.285 -14.087 19.064 1.00 91.88 101 ASN A O 1
ATOM 856 N N . ASN A 1 102 ? -14.428 -12.212 19.520 1.00 88.06 102 ASN A N 1
ATOM 857 C CA . ASN A 1 102 ? -13.792 -11.919 20.806 1.00 88.06 102 ASN A CA 1
ATOM 858 C C . ASN A 1 102 ? -12.252 -11.839 20.755 1.00 88.06 102 ASN A C 1
ATOM 860 O O . ASN A 1 102 ? -11.564 -12.134 21.738 1.00 88.06 102 ASN A O 1
ATOM 864 N N . TRP A 1 103 ? -11.681 -11.403 19.625 1.00 84.94 103 TRP A N 1
ATOM 865 C CA . TRP A 1 103 ? -10.223 -11.307 19.449 1.00 84.94 103 TRP A CA 1
ATOM 866 C C . TRP A 1 103 ? -9.573 -10.235 20.330 1.00 84.94 103 TRP A C 1
ATOM 868 O O . TRP A 1 103 ? -8.358 -10.251 20.519 1.00 84.94 103 TRP A O 1
ATOM 878 N N . TYR A 1 104 ? -10.375 -9.340 20.910 1.00 80.12 104 TYR A N 1
ATOM 879 C CA . TYR A 1 104 ? -9.938 -8.323 21.862 1.00 80.12 104 TYR A CA 1
ATOM 880 C C . TYR A 1 104 ? -9.459 -8.904 23.201 1.00 80.12 104 TYR A C 1
ATOM 882 O O . TYR A 1 104 ? -8.626 -8.296 23.861 1.00 80.12 104 TYR A O 1
ATOM 890 N N . ASN A 1 105 ? -9.903 -10.104 23.585 1.00 72.00 105 ASN A N 1
ATOM 891 C CA . ASN A 1 105 ? -9.477 -10.739 24.839 1.00 72.00 105 ASN A CA 1
ATOM 892 C C . ASN A 1 105 ? -8.103 -11.416 24.745 1.00 72.00 105 ASN A C 1
ATOM 894 O O . ASN A 1 105 ? -7.614 -11.968 25.728 1.00 72.00 105 ASN A O 1
ATOM 898 N N . THR A 1 106 ? -7.475 -11.414 23.565 1.00 68.75 106 THR A N 1
ATOM 899 C CA . THR A 1 106 ? -6.230 -12.144 23.338 1.00 68.75 106 THR A CA 1
ATOM 900 C C . THR A 1 106 ? -5.140 -11.206 22.833 1.00 68.75 106 THR A C 1
ATOM 902 O O . THR A 1 106 ? -5.336 -10.444 21.889 1.00 68.75 106 THR A O 1
ATOM 905 N N . THR A 1 107 ? -3.919 -11.368 23.344 1.00 70.94 107 THR A N 1
ATOM 906 C CA . THR A 1 107 ? -2.687 -10.761 22.791 1.00 70.94 107 THR A CA 1
ATOM 907 C C . THR A 1 107 ? -2.456 -11.082 21.302 1.00 70.94 107 THR A C 1
ATOM 909 O O . THR A 1 107 ? -1.611 -10.476 20.640 1.00 70.94 107 THR A O 1
ATOM 912 N N . ARG A 1 108 ? -3.250 -12.002 20.738 1.00 74.88 108 ARG A N 1
ATOM 913 C CA . ARG A 1 108 ? -3.291 -12.384 19.325 1.00 74.88 108 ARG A CA 1
ATOM 914 C C . ARG A 1 108 ? -3.785 -11.303 18.370 1.00 74.88 108 ARG A C 1
ATOM 916 O O . ARG A 1 108 ? -3.563 -11.487 17.178 1.00 74.88 108 ARG A O 1
ATOM 923 N N . ILE A 1 109 ? -4.340 -10.176 18.828 1.00 82.75 109 ILE A N 1
ATOM 924 C CA . ILE A 1 109 ? -4.673 -9.061 17.916 1.00 82.75 109 ILE A CA 1
ATOM 925 C C . ILE A 1 109 ? -3.442 -8.577 17.118 1.00 82.75 109 ILE A C 1
ATOM 927 O O . ILE A 1 109 ? -3.533 -8.099 15.986 1.00 82.75 109 ILE A O 1
ATOM 931 N N . TYR A 1 110 ? -2.253 -8.797 17.684 1.00 82.38 110 TYR A N 1
ATOM 932 C CA . TYR A 1 110 ? -0.971 -8.518 17.052 1.00 82.38 110 TYR A CA 1
ATOM 933 C C . TYR A 1 110 ? -0.363 -9.682 16.277 1.00 82.38 110 TYR A C 1
ATOM 935 O O . TYR A 1 110 ? 0.594 -9.447 15.528 1.00 82.38 110 TYR A O 1
ATOM 943 N N . SER A 1 111 ? -0.885 -10.900 16.440 1.00 89.50 111 SER A N 1
ATOM 944 C CA . SER A 1 111 ? -0.413 -12.073 15.707 1.00 89.50 111 SER A CA 1
ATOM 945 C C . SER A 1 111 ? -0.757 -11.933 14.233 1.00 89.50 111 SER A C 1
ATOM 947 O O . SER A 1 111 ? -1.834 -11.465 13.873 1.00 89.50 111 SER A O 1
ATOM 949 N N . MET A 1 112 ? 0.159 -12.371 13.371 1.00 93.31 112 MET A N 1
ATOM 950 C CA . MET A 1 112 ? -0.090 -12.413 11.934 1.00 93.31 112 MET A CA 1
ATOM 951 C C . MET A 1 112 ? -1.175 -13.433 11.562 1.00 93.31 112 MET A C 1
ATOM 953 O O . MET A 1 112 ? -1.841 -13.265 10.544 1.00 93.31 112 MET A O 1
ATOM 957 N N . ASP A 1 113 ? -1.383 -14.459 12.386 1.00 93.88 113 ASP A N 1
ATOM 958 C CA . ASP A 1 113 ? -2.323 -15.544 12.087 1.00 93.88 113 ASP A CA 1
ATOM 959 C C . ASP A 1 113 ? -3.769 -15.049 12.008 1.00 93.88 113 ASP A C 1
ATOM 961 O O . ASP A 1 113 ? -4.512 -15.472 11.128 1.00 93.88 113 ASP A O 1
ATOM 965 N N . LEU A 1 114 ? -4.138 -14.085 12.857 1.00 94.50 114 LEU A N 1
ATOM 966 C CA . LEU A 1 114 ? -5.441 -13.420 12.818 1.00 94.50 114 LEU A CA 1
ATOM 967 C C . LEU A 1 114 ? -5.689 -12.740 11.466 1.00 94.50 114 LEU A C 1
ATOM 969 O O . LEU A 1 114 ? -6.730 -12.917 10.842 1.00 94.50 114 LEU A O 1
ATOM 973 N N . TRP A 1 115 ? -4.716 -11.962 10.999 1.00 96.06 115 TRP A N 1
ATOM 974 C CA . TRP A 1 115 ? -4.855 -11.197 9.762 1.00 96.06 115 TRP A CA 1
ATOM 975 C C . TRP A 1 115 ? -4.869 -12.106 8.531 1.00 96.06 115 TRP A C 1
ATOM 977 O O . TRP A 1 115 ? -5.595 -11.831 7.578 1.00 96.06 115 TRP A O 1
ATOM 987 N N . LYS A 1 116 ? -4.117 -13.214 8.568 1.00 96.38 116 LYS A N 1
ATOM 988 C CA . LYS A 1 116 ? -4.175 -14.266 7.543 1.00 96.38 116 LYS A CA 1
ATOM 989 C C . LYS A 1 116 ? -5.523 -14.978 7.525 1.00 96.38 116 LYS A C 1
ATOM 991 O O . LYS A 1 116 ? -6.029 -15.271 6.449 1.00 96.38 116 LYS A O 1
ATOM 996 N N . ASP A 1 117 ? -6.109 -15.239 8.690 1.00 96.38 117 ASP A N 1
ATOM 997 C CA . ASP A 1 117 ? -7.450 -15.816 8.792 1.00 96.38 117 ASP A CA 1
ATOM 998 C C . ASP A 1 117 ? -8.508 -14.872 8.193 1.00 96.38 117 ASP A C 1
ATOM 1000 O O . ASP A 1 117 ? -9.343 -15.309 7.404 1.00 96.38 117 ASP A O 1
ATOM 1004 N N . MET A 1 118 ? -8.416 -13.564 8.463 1.00 97.12 118 MET A N 1
ATOM 1005 C CA . MET A 1 118 ? -9.288 -12.557 7.839 1.00 97.12 118 MET A CA 1
ATOM 1006 C C . MET A 1 118 ? -9.130 -12.489 6.313 1.00 97.12 118 MET A C 1
ATOM 1008 O O . MET A 1 118 ? -10.123 -12.350 5.601 1.00 97.12 118 MET A O 1
ATOM 1012 N N . GLU A 1 119 ? -7.898 -12.592 5.807 1.00 97.75 119 GLU A N 1
ATOM 1013 C CA . GLU A 1 119 ? -7.622 -12.618 4.364 1.00 97.75 119 GLU A CA 1
ATOM 1014 C C . GLU A 1 119 ? -8.190 -13.889 3.721 1.00 97.75 119 GLU A C 1
ATOM 1016 O O . GLU A 1 119 ? -8.871 -13.813 2.703 1.00 97.75 119 GLU A O 1
ATOM 1021 N N . CYS A 1 120 ? -7.988 -15.047 4.355 1.00 97.62 120 CYS A N 1
ATOM 1022 C CA . CYS A 1 120 ? -8.515 -16.333 3.897 1.00 97.62 120 CYS A CA 1
ATOM 1023 C C . CYS A 1 120 ? -10.051 -16.342 3.837 1.00 97.62 120 CYS A C 1
ATOM 1025 O O . CYS A 1 120 ? -10.640 -16.865 2.894 1.00 97.62 120 CYS A O 1
ATOM 1027 N N . LYS A 1 121 ? -10.704 -15.708 4.817 1.00 97.56 121 LYS A N 1
ATOM 1028 C CA . LYS A 1 121 ? -12.164 -15.546 4.866 1.00 97.56 121 LYS A CA 1
ATOM 1029 C C . LYS A 1 121 ? -12.697 -14.462 3.930 1.00 97.56 121 LYS A C 1
ATOM 1031 O O . LYS A 1 121 ? -13.910 -14.310 3.831 1.00 97.56 121 LYS A O 1
ATOM 1036 N N . GLY A 1 122 ? -11.820 -13.707 3.266 1.00 97.19 122 GLY A N 1
ATOM 1037 C CA . GLY A 1 122 ? -12.218 -12.638 2.357 1.00 97.19 122 GLY A CA 1
ATOM 1038 C C . GLY A 1 122 ? -12.995 -11.523 3.054 1.00 97.19 122 GLY A C 1
ATOM 1039 O O . GLY A 1 122 ? -13.918 -10.970 2.463 1.00 97.19 122 GLY A O 1
ATOM 1040 N N . ILE A 1 123 ? -12.649 -11.196 4.310 1.00 97.94 123 ILE A N 1
ATOM 1041 C CA . ILE A 1 123 ? -13.322 -10.117 5.059 1.00 97.94 123 ILE A CA 1
ATOM 1042 C C . ILE A 1 123 ? -13.203 -8.782 4.315 1.00 97.94 123 ILE A C 1
ATOM 1044 O O . ILE A 1 123 ? -14.135 -7.982 4.315 1.00 97.94 123 ILE A O 1
ATOM 1048 N N . THR A 1 124 ? -12.063 -8.560 3.659 1.00 97.44 124 THR A N 1
ATOM 1049 C CA . THR A 1 124 ? -11.839 -7.432 2.752 1.00 97.44 124 THR A CA 1
ATOM 1050 C C . THR A 1 124 ? -11.063 -7.902 1.521 1.00 97.44 124 THR A C 1
ATOM 1052 O O . THR A 1 124 ? -10.501 -8.997 1.509 1.00 97.44 124 THR A O 1
ATOM 1055 N N . ASN A 1 125 ? -10.961 -7.047 0.502 1.00 96.31 125 ASN A N 1
ATOM 1056 C CA . ASN A 1 125 ? -10.135 -7.304 -0.687 1.00 96.31 125 ASN A CA 1
ATOM 1057 C C . ASN A 1 125 ? -8.640 -6.966 -0.480 1.00 96.31 125 ASN A C 1
ATOM 1059 O O . ASN A 1 125 ? -7.892 -6.833 -1.454 1.00 96.31 125 ASN A O 1
ATOM 1063 N N . HIS A 1 126 ? -8.203 -6.767 0.767 1.00 96.69 126 HIS A N 1
ATOM 1064 C CA . HIS A 1 126 ? -6.838 -6.376 1.119 1.00 96.69 126 HIS A CA 1
ATOM 1065 C C . HIS A 1 126 ? -6.065 -7.542 1.732 1.00 96.69 126 HIS A C 1
ATOM 1067 O O . HIS A 1 126 ? -6.638 -8.419 2.372 1.00 96.69 126 HIS A O 1
ATOM 1073 N N . SER A 1 127 ? -4.739 -7.525 1.585 1.00 96.69 127 SER A N 1
ATOM 1074 C CA . SER A 1 127 ? -3.891 -8.558 2.185 1.00 96.69 127 SER A CA 1
ATOM 1075 C C . SER A 1 127 ? -3.813 -8.448 3.708 1.00 96.69 127 SER A C 1
ATOM 1077 O O . SER A 1 127 ? -3.998 -7.360 4.269 1.00 96.69 127 SER A O 1
ATOM 1079 N N . ALA A 1 128 ? -3.441 -9.543 4.378 1.00 96.69 128 ALA A N 1
ATOM 1080 C CA . ALA A 1 128 ? -3.240 -9.590 5.826 1.00 96.69 128 ALA A CA 1
ATOM 1081 C C . ALA A 1 128 ? -2.315 -8.472 6.339 1.00 96.69 128 ALA A C 1
ATOM 1083 O O . ALA A 1 128 ? -2.653 -7.759 7.286 1.00 96.69 128 ALA A O 1
ATOM 1084 N N . ASP A 1 129 ? -1.172 -8.255 5.679 1.00 95.06 129 ASP A N 1
ATOM 1085 C CA . ASP A 1 129 ? -0.227 -7.187 6.036 1.00 95.06 129 ASP A CA 1
ATOM 1086 C C . ASP A 1 129 ? -0.847 -5.788 5.912 1.00 95.06 129 ASP A C 1
ATOM 1088 O O . ASP A 1 129 ? -0.604 -4.911 6.749 1.00 95.06 129 ASP A O 1
ATOM 1092 N N . SER A 1 130 ? -1.655 -5.575 4.871 1.00 96.25 130 SER A N 1
ATOM 1093 C CA . SER A 1 130 ? -2.323 -4.298 4.623 1.00 96.25 130 SER A CA 1
ATOM 1094 C C . SER A 1 130 ? -3.373 -4.022 5.698 1.00 96.25 130 SER A C 1
ATOM 1096 O O . SER A 1 130 ? -3.342 -2.957 6.315 1.00 96.25 130 SER A O 1
ATOM 1098 N N . MET A 1 131 ? -4.237 -5.003 5.992 1.00 97.44 131 MET A N 1
ATOM 1099 C CA . MET A 1 131 ? -5.253 -4.915 7.049 1.00 97.44 131 MET A CA 1
ATOM 1100 C C . MET A 1 131 ? -4.617 -4.669 8.419 1.00 97.44 131 MET A C 1
ATOM 1102 O O . MET A 1 131 ? -5.009 -3.745 9.131 1.00 97.44 131 MET A O 1
ATOM 1106 N N . ARG A 1 132 ? -3.557 -5.413 8.757 1.00 95.38 132 ARG A N 1
ATOM 1107 C CA . ARG A 1 132 ? -2.808 -5.226 10.006 1.00 95.38 132 ARG A CA 1
ATOM 1108 C C . ARG A 1 132 ? -2.227 -3.822 10.116 1.00 95.38 132 ARG A C 1
ATOM 1110 O O . ARG A 1 132 ? -2.305 -3.187 11.169 1.00 95.38 132 ARG A O 1
ATOM 1117 N N . SER A 1 133 ? -1.612 -3.328 9.041 1.00 94.44 133 SER A N 1
ATOM 1118 C CA . SER A 1 133 ? -1.047 -1.978 9.016 1.00 94.44 133 SER A CA 1
ATOM 1119 C C . SER A 1 133 ? -2.132 -0.907 9.127 1.00 94.44 133 SER A C 1
ATOM 1121 O O . SER A 1 133 ? -1.913 0.085 9.823 1.00 94.44 133 SER A O 1
ATOM 1123 N N . ARG A 1 134 ? -3.270 -1.082 8.444 1.00 96.00 134 ARG A N 1
ATOM 1124 C CA . ARG A 1 134 ? -4.425 -0.176 8.503 1.00 96.00 134 ARG A CA 1
ATOM 1125 C C . ARG A 1 134 ? -4.981 -0.111 9.917 1.00 96.00 134 ARG A C 1
ATOM 1127 O O . ARG A 1 134 ? -5.132 0.985 10.448 1.00 96.00 134 ARG A O 1
ATOM 1134 N N . PHE A 1 135 ? -5.181 -1.266 10.548 1.00 95.06 135 PHE A N 1
ATOM 1135 C CA . PHE A 1 135 ? -5.674 -1.345 11.915 1.00 95.06 135 PHE A CA 1
ATOM 1136 C C . PHE A 1 135 ? -4.782 -0.564 12.877 1.00 95.06 135 PHE A C 1
ATOM 1138 O O . PHE A 1 135 ? -5.235 0.399 13.488 1.00 95.06 135 PHE A O 1
ATOM 1145 N N . ARG A 1 136 ? -3.483 -0.893 12.907 1.00 91.25 136 ARG A N 1
ATOM 1146 C CA . ARG A 1 136 ? -2.520 -0.274 13.831 1.00 91.25 136 ARG A CA 1
ATOM 1147 C C . ARG A 1 136 ? -2.409 1.240 13.680 1.00 91.25 136 ARG A C 1
ATOM 1149 O O . ARG A 1 136 ? -2.146 1.919 14.665 1.00 91.25 136 ARG A O 1
ATOM 1156 N N . ARG A 1 137 ? -2.517 1.752 12.451 1.00 91.25 137 ARG A N 1
ATOM 1157 C CA . ARG A 1 137 ? -2.292 3.174 12.151 1.00 91.25 137 ARG A CA 1
ATOM 1158 C C . ARG A 1 137 ? -3.557 4.018 12.200 1.00 91.25 137 ARG A C 1
ATOM 1160 O O . ARG A 1 137 ? -3.445 5.209 12.454 1.00 91.25 137 ARG A O 1
ATOM 1167 N N . CYS A 1 138 ? -4.713 3.436 11.892 1.00 94.50 138 CYS A N 1
ATOM 1168 C CA . CYS A 1 138 ? -5.932 4.204 11.640 1.00 94.50 138 CYS A CA 1
ATOM 1169 C C . CYS A 1 138 ? -7.134 3.724 12.455 1.00 94.50 138 CYS A C 1
ATOM 1171 O O . CYS A 1 138 ? -7.963 4.548 12.816 1.00 94.50 138 CYS A O 1
ATOM 1173 N N . LEU A 1 139 ? -7.254 2.423 12.739 1.00 94.44 139 LEU A N 1
ATOM 1174 C CA . LEU A 1 139 ? -8.470 1.878 13.360 1.00 94.44 139 LEU A CA 1
ATOM 1175 C C . LEU A 1 139 ? -8.344 1.631 14.855 1.00 94.44 139 LEU A C 1
ATOM 1177 O O . LEU A 1 139 ? -9.358 1.399 15.495 1.00 94.44 139 LEU A O 1
ATOM 1181 N N . THR A 1 140 ? -7.141 1.706 15.419 1.00 91.38 140 THR A N 1
ATOM 1182 C CA . THR A 1 140 ? -6.899 1.497 16.849 1.00 91.38 140 THR A CA 1
ATOM 1183 C C . THR A 1 140 ? -7.839 2.316 17.741 1.00 91.38 140 THR A C 1
ATOM 1185 O O . THR A 1 140 ? -8.500 1.745 18.603 1.00 91.38 140 THR A O 1
ATOM 1188 N N . SER A 1 141 ? -7.945 3.630 17.519 1.00 89.31 141 SER A N 1
ATOM 1189 C CA . SER A 1 141 ? -8.793 4.503 18.345 1.00 89.31 141 SER A CA 1
ATOM 1190 C C . SER A 1 141 ? -10.271 4.149 18.206 1.00 89.31 141 SER A C 1
ATOM 1192 O O . SER A 1 141 ? -10.964 3.946 19.196 1.00 89.31 141 SER A O 1
ATOM 1194 N N . ARG A 1 142 ? -10.730 3.960 16.968 1.00 93.00 142 ARG A N 1
ATOM 1195 C CA . ARG A 1 142 ? -12.117 3.595 16.673 1.00 93.00 142 ARG A CA 1
ATOM 1196 C C . ARG A 1 142 ? -12.484 2.207 17.198 1.00 93.00 142 ARG A C 1
ATOM 1198 O O . ARG A 1 142 ? -13.610 1.970 17.612 1.00 93.00 142 ARG A O 1
ATOM 1205 N N . PHE A 1 143 ? -11.536 1.276 17.211 1.00 91.69 143 PHE A N 1
ATOM 1206 C CA . PHE A 1 143 ? -11.740 -0.043 17.795 1.00 91.69 143 PHE A CA 1
ATOM 1207 C C . PHE A 1 143 ? -12.033 0.050 19.289 1.00 91.69 143 PHE A C 1
ATOM 1209 O O . PHE A 1 143 ? -12.948 -0.619 19.753 1.00 91.69 143 PHE A O 1
ATOM 1216 N N . ILE A 1 144 ? -11.319 0.916 20.017 1.00 89.06 144 ILE A N 1
ATOM 1217 C CA . ILE A 1 144 ? -11.551 1.149 21.449 1.00 89.06 144 ILE A CA 1
ATOM 1218 C C . ILE A 1 144 ? -12.973 1.668 21.705 1.00 89.06 144 ILE A C 1
ATOM 1220 O O . ILE A 1 144 ? -13.570 1.309 22.718 1.00 89.06 144 ILE A O 1
ATOM 1224 N N . GLU A 1 145 ? -13.528 2.476 20.801 1.00 90.00 145 GLU A N 1
ATOM 1225 C CA . GLU A 1 145 ? -14.902 2.993 20.896 1.00 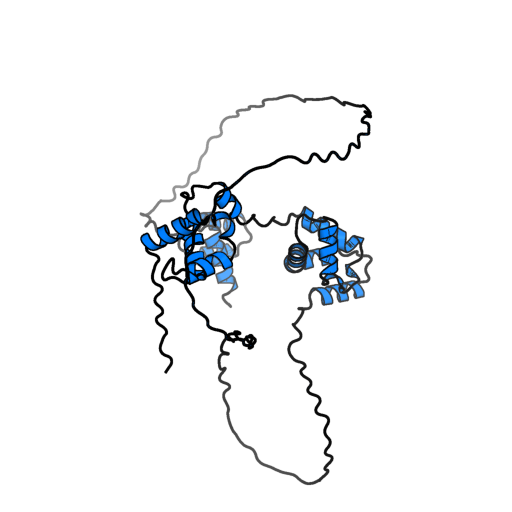90.00 145 GLU A CA 1
ATOM 1226 C C . GLU A 1 145 ? -15.959 1.905 20.668 1.00 90.00 145 GLU A C 1
ATOM 1228 O O . GLU A 1 145 ? -16.988 1.902 21.337 1.00 90.00 145 GLU A O 1
ATOM 1233 N N . VAL A 1 146 ? -15.694 0.966 19.754 1.00 91.00 146 VAL A N 1
ATOM 1234 C CA . VAL A 1 146 ? -16.630 -0.105 19.360 1.00 91.00 146 VAL A CA 1
ATOM 1235 C C . VAL A 1 146 ? -16.554 -1.326 20.291 1.00 91.00 146 VAL A C 1
ATOM 1237 O O . VAL A 1 146 ? -17.359 -2.250 20.175 1.00 91.00 146 VAL A O 1
ATOM 1240 N N . LEU A 1 147 ? -15.610 -1.355 21.238 1.00 88.06 147 LEU A N 1
ATOM 1241 C CA . LEU A 1 147 ? -15.534 -2.438 22.218 1.00 88.06 147 LEU A CA 1
ATOM 1242 C C . LEU A 1 147 ? -16.851 -2.562 23.005 1.00 88.06 147 LEU A C 1
ATOM 1244 O O . LEU A 1 147 ? -17.398 -1.545 23.440 1.00 88.06 147 LEU A O 1
ATOM 1248 N N . PRO A 1 148 ? -17.346 -3.792 23.240 1.00 86.19 148 PRO A N 1
ATOM 1249 C CA . PRO A 1 148 ? -18.593 -3.996 23.963 1.00 86.19 148 PRO A CA 1
ATOM 1250 C C . PRO A 1 148 ? -18.567 -3.339 25.346 1.00 86.19 148 PRO A C 1
ATOM 1252 O O . PRO A 1 148 ? -17.670 -3.607 26.145 1.00 86.19 148 PRO A O 1
ATOM 1255 N N . SER A 1 149 ? -19.600 -2.559 25.672 1.00 82.38 149 SER A N 1
ATOM 1256 C CA . SER A 1 149 ? -19.778 -1.962 27.008 1.00 82.38 149 SER A CA 1
ATOM 1257 C C . SER A 1 149 ? -19.954 -3.006 28.117 1.00 82.38 149 SER A C 1
ATOM 1259 O O . SER A 1 149 ? -19.851 -2.683 29.294 1.00 82.38 149 SER A O 1
ATOM 1261 N N . SER A 1 150 ? -20.223 -4.262 27.752 1.00 81.12 150 SER A N 1
ATOM 1262 C CA . SER A 1 150 ? -20.271 -5.400 28.672 1.00 81.12 150 SER A CA 1
ATOM 1263 C C . SER A 1 150 ? -18.886 -5.868 29.133 1.00 81.12 150 SER A C 1
ATOM 1265 O O . SER A 1 150 ? -18.797 -6.699 30.038 1.00 81.12 150 SER A O 1
ATOM 1267 N N . LEU A 1 151 ? -17.804 -5.395 28.503 1.00 83.62 151 LEU A N 1
ATOM 1268 C CA . LEU A 1 151 ? -16.444 -5.673 28.947 1.00 83.62 151 LEU A CA 1
ATOM 1269 C C . LEU A 1 151 ? -16.183 -4.926 30.256 1.00 83.62 151 LEU A C 1
ATOM 1271 O O . LEU A 1 151 ? -16.472 -3.737 30.368 1.00 83.62 151 LEU A O 1
ATOM 1275 N N . LYS A 1 152 ? -15.619 -5.617 31.252 1.00 86.38 152 LYS A N 1
ATOM 1276 C CA . LYS A 1 152 ? -15.252 -4.978 32.519 1.00 86.38 152 LYS A CA 1
ATOM 1277 C C . LYS A 1 152 ? -14.266 -3.846 32.244 1.00 86.38 152 LYS A C 1
ATOM 1279 O O . LYS A 1 152 ? -13.301 -4.042 31.509 1.00 86.38 152 LYS A O 1
ATOM 1284 N N . GLU A 1 153 ? -14.464 -2.706 32.898 1.00 87.00 153 GLU A N 1
ATOM 1285 C CA . GLU A 1 153 ? -13.628 -1.514 32.706 1.00 87.00 153 GLU A CA 1
ATOM 1286 C C . GLU A 1 153 ? -12.132 -1.806 32.909 1.00 87.00 153 GLU A C 1
ATOM 1288 O O . GLU A 1 153 ? -11.284 -1.347 32.151 1.00 87.00 153 GLU A O 1
ATOM 1293 N N . VAL A 1 154 ? -11.805 -2.677 33.869 1.00 85.94 154 VAL A N 1
ATOM 1294 C CA . VAL A 1 154 ? -10.426 -3.121 34.126 1.00 85.94 154 VAL A CA 1
ATOM 1295 C C . VAL A 1 154 ? -9.825 -3.858 32.923 1.00 85.94 154 VAL A C 1
ATOM 1297 O O . VAL A 1 154 ? -8.665 -3.635 32.577 1.00 85.94 154 VAL A O 1
ATOM 1300 N N . ASP A 1 155 ? -10.596 -4.727 32.268 1.00 82.94 155 ASP A N 1
ATOM 1301 C CA . ASP A 1 155 ? -10.134 -5.484 31.100 1.00 82.94 155 ASP A CA 1
ATOM 1302 C C . ASP A 1 155 ? -10.057 -4.584 29.862 1.00 82.94 155 ASP A C 1
ATOM 1304 O O . ASP A 1 155 ? -9.112 -4.689 29.078 1.00 82.94 155 ASP A O 1
ATOM 1308 N N . ARG A 1 156 ? -10.995 -3.635 29.737 1.00 83.38 156 ARG A N 1
ATOM 1309 C CA . ARG A 1 156 ? -10.959 -2.581 28.720 1.00 83.38 156 ARG A CA 1
ATOM 1310 C C . ARG A 1 156 ? -9.683 -1.749 28.846 1.00 83.38 156 ARG A C 1
ATOM 1312 O O . ARG A 1 156 ? -8.977 -1.591 27.853 1.00 83.38 156 ARG A O 1
ATOM 1319 N N . GLN A 1 157 ? -9.337 -1.294 30.049 1.00 84.31 157 GLN A N 1
ATOM 1320 C CA . GLN A 1 157 ? -8.129 -0.501 30.272 1.00 84.31 157 GLN A CA 1
ATOM 1321 C C . GLN A 1 157 ? -6.853 -1.308 30.007 1.00 84.31 157 GLN A C 1
ATOM 1323 O O . GLN A 1 157 ? -5.961 -0.830 29.313 1.00 84.31 157 GLN A O 1
ATOM 1328 N N . ARG A 1 158 ? -6.780 -2.568 30.461 1.00 84.56 158 ARG A N 1
ATOM 1329 C CA . ARG A 1 158 ? -5.645 -3.463 30.152 1.00 84.56 158 ARG A CA 1
ATOM 1330 C C . ARG A 1 158 ? -5.454 -3.659 28.652 1.00 84.56 158 ARG A C 1
ATOM 1332 O O . ARG A 1 158 ? -4.321 -3.719 28.172 1.00 84.56 158 ARG A O 1
ATOM 1339 N N . LEU A 1 159 ? -6.555 -3.769 27.913 1.00 82.88 159 LEU A N 1
ATOM 1340 C CA . LEU A 1 159 ? -6.522 -3.889 26.466 1.00 82.88 159 LEU A CA 1
ATOM 1341 C C . LEU A 1 159 ? -6.057 -2.591 25.806 1.00 82.88 159 LEU A C 1
ATOM 1343 O O . LEU A 1 159 ? -5.187 -2.647 24.943 1.00 82.88 159 LEU A O 1
ATOM 1347 N N . ILE A 1 160 ? -6.590 -1.440 26.223 1.00 84.62 160 ILE A N 1
ATOM 1348 C CA . ILE A 1 160 ? -6.150 -0.122 25.747 1.00 84.62 160 ILE A CA 1
ATOM 1349 C C . ILE A 1 160 ? -4.648 0.034 25.981 1.00 84.62 160 ILE A C 1
ATOM 1351 O O . ILE A 1 160 ? -3.917 0.354 25.046 1.00 84.62 160 ILE A O 1
ATOM 1355 N N . ASP A 1 161 ? -4.167 -0.295 27.178 1.00 84.50 161 ASP A N 1
ATOM 1356 C CA . ASP A 1 161 ? -2.751 -0.226 27.517 1.00 84.50 161 ASP A CA 1
ATOM 1357 C C . ASP A 1 161 ? -1.926 -1.183 26.652 1.00 84.50 161 ASP A C 1
ATOM 1359 O O . ASP A 1 161 ? -0.887 -0.797 26.129 1.00 84.50 161 ASP A O 1
ATOM 1363 N N . SER A 1 162 ? -2.385 -2.417 26.418 1.00 83.31 162 SER A N 1
ATOM 1364 C CA . SER A 1 162 ? -1.698 -3.356 25.519 1.00 83.31 162 SER A CA 1
ATOM 1365 C C . SER A 1 162 ? -1.728 -2.914 24.052 1.00 83.31 162 SER A C 1
ATOM 1367 O O . SER A 1 162 ? -0.839 -3.292 23.279 1.00 83.31 162 SER A O 1
ATOM 1369 N N . ILE A 1 163 ? -2.761 -2.182 23.638 1.00 82.38 163 ILE A N 1
ATOM 1370 C CA . ILE A 1 163 ? -2.945 -1.732 22.262 1.00 82.38 163 ILE A CA 1
ATOM 1371 C C . ILE A 1 163 ? -2.117 -0.468 21.972 1.00 82.38 163 ILE A C 1
ATOM 1373 O O . ILE A 1 163 ? -1.493 -0.340 20.917 1.00 82.38 163 ILE A O 1
ATOM 1377 N N . LEU A 1 164 ? -2.095 0.463 22.922 1.00 81.88 164 LEU A N 1
ATOM 1378 C CA . LEU A 1 164 ? -1.413 1.745 22.796 1.00 81.88 164 LEU A CA 1
ATOM 1379 C C . LEU A 1 164 ? 0.041 1.693 23.245 1.00 81.88 164 LEU A C 1
ATOM 1381 O O . LEU A 1 164 ? 0.826 2.522 22.781 1.00 81.88 164 LEU A O 1
ATOM 1385 N N . ARG A 1 165 ? 0.431 0.737 24.105 1.00 80.44 165 ARG A N 1
ATOM 1386 C CA . ARG A 1 165 ? 1.828 0.593 24.520 1.00 80.44 165 ARG A CA 1
ATOM 1387 C C . ARG A 1 165 ? 2.673 0.399 23.263 1.00 80.44 165 ARG A C 1
ATOM 1389 O O . ARG A 1 165 ? 2.503 -0.605 22.559 1.00 80.44 165 ARG A O 1
ATOM 1396 N N . PRO A 1 166 ? 3.592 1.337 22.964 1.00 60.38 166 PRO A N 1
ATOM 1397 C CA . PRO A 1 166 ? 4.541 1.150 21.891 1.00 60.38 166 PRO A CA 1
ATOM 1398 C C . PRO A 1 166 ? 5.212 -0.189 22.151 1.00 60.38 166 PRO A C 1
ATOM 1400 O O . PRO A 1 166 ? 5.701 -0.427 23.256 1.00 60.38 166 PRO A O 1
ATOM 1403 N N . GLN A 1 167 ? 5.197 -1.077 21.159 1.00 55.88 167 GLN A N 1
ATOM 1404 C CA . GLN A 1 167 ? 6.071 -2.245 21.130 1.00 55.88 167 GLN A CA 1
ATOM 1405 C C . GLN A 1 167 ? 7.496 -1.690 21.060 1.00 55.88 167 GLN A C 1
ATOM 1407 O O . GLN A 1 167 ? 8.081 -1.602 19.981 1.00 55.88 167 GLN A O 1
ATOM 1412 N N . SER A 1 168 ? 7.984 -1.179 22.194 1.00 50.47 168 SER A N 1
ATOM 1413 C CA . SER A 1 168 ? 9.335 -0.700 22.375 1.00 50.47 168 SER A CA 1
ATOM 1414 C C . SER A 1 168 ? 10.161 -1.939 22.162 1.00 50.47 168 SER A C 1
ATOM 1416 O O . SER A 1 168 ? 10.110 -2.895 22.935 1.00 50.47 168 SER A O 1
ATOM 1418 N N . THR A 1 169 ? 10.757 -1.985 20.981 1.00 49.81 169 THR A N 1
ATOM 1419 C CA . THR A 1 169 ? 11.570 -3.088 20.527 1.00 49.81 169 THR A CA 1
ATOM 1420 C C . THR A 1 169 ? 12.555 -3.410 21.626 1.00 49.81 169 THR A C 1
ATOM 1422 O O . THR A 1 169 ? 13.344 -2.555 22.014 1.00 49.81 169 THR A O 1
ATOM 1425 N N . HIS A 1 170 ? 12.443 -4.644 22.093 1.00 45.72 170 HIS A N 1
ATOM 1426 C CA . HIS A 1 170 ? 13.357 -5.404 22.920 1.00 45.72 170 HIS A CA 1
ATOM 1427 C C . HIS A 1 170 ? 14.802 -5.264 22.400 1.00 45.72 170 HIS A C 1
ATOM 1429 O O . HIS A 1 170 ? 15.322 -6.124 21.694 1.00 45.72 170 HIS A O 1
ATOM 1435 N N . LEU A 1 171 ? 15.426 -4.126 22.683 1.00 52.34 171 LEU A N 1
ATOM 1436 C CA . LEU A 1 171 ? 16.832 -3.836 22.470 1.00 52.34 171 LEU A CA 1
ATOM 1437 C C . LEU A 1 171 ? 17.374 -3.478 23.851 1.00 52.34 171 LEU A C 1
ATOM 1439 O O . LEU A 1 171 ? 16.973 -2.465 24.416 1.00 52.34 171 LEU A O 1
ATOM 1443 N N . ASN A 1 172 ? 18.283 -4.319 24.345 1.00 51.81 172 ASN A N 1
ATOM 1444 C CA . ASN A 1 172 ? 19.050 -4.203 25.591 1.00 51.81 172 ASN A CA 1
ATOM 1445 C C . ASN A 1 172 ? 18.435 -4.872 26.828 1.00 51.81 172 ASN A C 1
ATOM 1447 O O . ASN A 1 172 ? 17.990 -4.217 27.760 1.00 51.81 172 ASN A O 1
ATOM 1451 N N . ALA A 1 173 ? 18.541 -6.197 26.866 1.00 47.00 173 ALA A N 1
ATOM 1452 C CA . ALA A 1 173 ? 18.963 -6.894 28.078 1.00 47.00 173 ALA A CA 1
ATOM 1453 C C . ALA A 1 173 ? 19.907 -8.017 27.636 1.00 47.00 173 ALA A C 1
ATOM 1455 O O . ALA A 1 173 ? 19.534 -9.178 27.513 1.00 47.00 173 ALA A O 1
ATOM 1456 N N . GLY A 1 174 ? 21.125 -7.622 27.262 1.00 48.38 174 GLY A N 1
ATOM 1457 C CA . GLY A 1 174 ? 22.263 -8.519 27.374 1.00 48.38 174 GLY A CA 1
ATOM 1458 C C . GLY A 1 174 ? 22.677 -8.513 28.836 1.00 48.38 174 GLY A C 1
ATOM 1459 O O . GLY A 1 174 ? 23.617 -7.811 29.187 1.00 48.38 174 GLY A O 1
ATOM 1460 N N . GLU A 1 175 ? 21.936 -9.225 29.684 1.00 47.88 175 GLU A N 1
ATOM 1461 C CA . GLU A 1 175 ? 22.475 -9.678 30.962 1.00 47.88 175 GLU A CA 1
ATOM 1462 C C . GLU A 1 175 ? 23.428 -10.824 30.634 1.00 47.88 175 GLU A C 1
ATOM 1464 O O . GLU A 1 175 ? 23.044 -11.977 30.443 1.00 47.88 175 GLU A O 1
ATOM 1469 N N . HIS A 1 176 ? 24.689 -10.447 30.442 1.00 54.25 176 HIS A N 1
ATOM 1470 C CA . HIS A 1 176 ? 25.808 -11.354 30.592 1.00 54.25 176 HIS A CA 1
ATOM 1471 C C . HIS A 1 176 ? 25.918 -11.612 32.096 1.00 54.25 176 HIS A C 1
ATOM 1473 O O . HIS A 1 176 ? 26.410 -10.768 32.841 1.00 54.25 176 HIS A O 1
ATOM 1479 N N . GLY A 1 177 ? 25.326 -12.717 32.5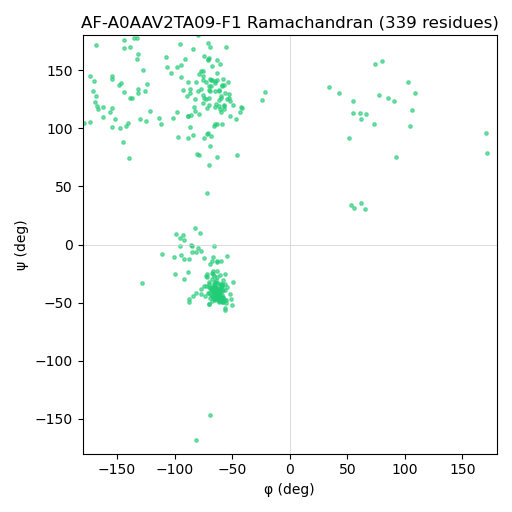43 1.00 54.06 177 GLY A N 1
ATOM 1480 C CA . GLY A 1 177 ? 25.602 -13.268 33.858 1.00 54.06 177 GLY A CA 1
ATOM 1481 C C . GLY A 1 177 ? 26.994 -13.877 33.828 1.00 54.06 177 GLY A C 1
ATOM 1482 O O . GLY A 1 177 ? 27.145 -15.016 33.396 1.00 54.06 177 GLY A O 1
ATOM 1483 N N . ASP A 1 178 ? 27.982 -13.102 34.261 1.00 51.28 178 ASP A N 1
ATOM 1484 C CA . ASP A 1 178 ? 29.219 -13.652 34.798 1.00 51.28 178 ASP A CA 1
ATOM 1485 C C . ASP A 1 178 ? 28.986 -13.865 36.296 1.00 51.28 178 ASP A C 1
ATOM 1487 O O . ASP A 1 178 ? 29.128 -12.966 37.124 1.00 51.28 178 ASP A O 1
ATOM 1491 N N . GLU A 1 179 ? 28.539 -15.077 36.611 1.00 57.66 179 GLU A N 1
ATOM 1492 C CA . GLU A 1 179 ? 28.835 -15.723 37.880 1.00 57.66 179 GLU A CA 1
ATOM 1493 C C . GLU A 1 179 ? 30.348 -15.962 37.900 1.00 57.66 179 GLU A C 1
ATOM 1495 O O . GLU A 1 179 ? 30.832 -16.879 37.239 1.00 57.66 179 GLU A O 1
ATOM 1500 N N . ASP A 1 180 ? 31.103 -15.153 38.640 1.00 46.91 180 ASP A N 1
ATOM 1501 C CA . ASP A 1 180 ? 32.276 -15.704 39.301 1.00 46.91 180 ASP A CA 1
ATOM 1502 C C . ASP A 1 180 ? 32.568 -15.000 40.623 1.00 46.91 180 ASP A C 1
ATOM 1504 O O . ASP A 1 180 ? 32.452 -13.785 40.793 1.00 46.91 180 ASP A O 1
ATOM 1508 N N . SER A 1 181 ? 32.894 -15.853 41.577 1.00 53.34 181 SER A N 1
ATOM 1509 C CA . SER A 1 181 ? 33.087 -15.569 42.986 1.00 53.34 181 SER A CA 1
ATOM 1510 C C . SER A 1 181 ? 34.327 -14.710 43.207 1.00 53.34 181 SER A C 1
ATOM 1512 O O . SER A 1 181 ? 35.355 -14.996 42.613 1.00 53.34 181 SER A O 1
ATOM 1514 N N . PHE A 1 182 ? 34.285 -13.752 44.136 1.00 40.41 182 PHE A N 1
ATOM 1515 C CA . PHE A 1 182 ? 35.385 -13.560 45.089 1.00 40.41 182 PHE A CA 1
ATOM 1516 C C . PHE A 1 182 ? 34.911 -12.733 46.290 1.00 40.41 182 PHE A C 1
ATOM 1518 O O . PHE A 1 182 ? 34.636 -11.538 46.207 1.00 40.41 182 PHE A O 1
ATOM 1525 N N . GLU A 1 183 ? 34.810 -13.427 47.416 1.00 51.44 183 GLU A N 1
ATOM 1526 C CA . GLU A 1 183 ? 34.659 -12.898 48.762 1.00 51.44 183 GLU A CA 1
ATOM 1527 C C . GLU A 1 183 ? 36.021 -12.351 49.218 1.00 51.44 183 GLU A C 1
ATOM 1529 O O . GLU A 1 183 ? 37.011 -13.085 49.228 1.00 51.44 183 GLU A O 1
ATOM 1534 N N . PHE A 1 184 ? 36.099 -11.067 49.576 1.00 38.25 184 PHE A N 1
ATOM 1535 C CA . PHE A 1 184 ? 37.210 -10.558 50.378 1.00 38.25 184 PHE A CA 1
ATOM 1536 C C . PHE A 1 184 ? 36.784 -9.345 51.211 1.00 38.25 184 PHE A C 1
ATOM 1538 O O . PHE A 1 184 ? 36.556 -8.248 50.702 1.00 38.25 184 PHE A O 1
ATOM 1545 N N . THR A 1 185 ? 36.673 -9.588 52.511 1.00 40.69 185 THR A N 1
ATOM 1546 C CA . THR A 1 185 ? 36.437 -8.628 53.590 1.00 40.69 185 THR A CA 1
ATOM 1547 C C . THR A 1 185 ? 37.761 -7.984 53.996 1.00 40.69 185 THR A C 1
ATOM 1549 O O . THR A 1 185 ? 38.658 -8.724 54.386 1.00 40.69 185 THR A O 1
ATOM 1552 N N . ILE A 1 186 ? 37.876 -6.649 53.986 1.00 47.03 186 ILE A N 1
ATOM 1553 C CA . ILE A 1 186 ? 38.760 -5.897 54.900 1.00 47.03 186 ILE A CA 1
ATOM 1554 C C . ILE A 1 186 ? 38.078 -4.570 55.275 1.00 47.03 186 ILE A C 1
ATOM 1556 O O . ILE A 1 186 ? 37.579 -3.849 54.411 1.00 47.03 186 ILE A O 1
ATOM 1560 N N . ASP A 1 187 ? 38.064 -4.314 56.581 1.00 44.06 187 ASP A N 1
ATOM 1561 C CA . ASP A 1 187 ? 37.618 -3.112 57.285 1.00 44.06 187 ASP A CA 1
ATOM 1562 C C . ASP A 1 187 ? 38.539 -1.884 57.099 1.00 44.06 187 ASP A C 1
ATOM 1564 O O . ASP A 1 187 ? 39.663 -1.974 56.616 1.00 44.06 187 ASP A O 1
ATOM 1568 N N . GLU A 1 188 ? 38.043 -0.764 57.632 1.00 50.44 188 GLU A N 1
ATOM 1569 C CA . GLU A 1 188 ? 38.765 0.387 58.203 1.00 50.44 188 GLU A CA 1
ATOM 1570 C C . GLU A 1 188 ? 38.846 1.732 57.443 1.00 50.44 188 GLU A C 1
ATOM 1572 O O . GLU A 1 188 ? 39.489 1.901 56.413 1.00 50.44 188 GLU A O 1
ATOM 1577 N N . GLU A 1 189 ? 38.225 2.709 58.120 1.00 39.00 189 GLU A N 1
ATOM 1578 C CA . GLU A 1 189 ? 38.678 4.080 58.399 1.00 39.00 189 GLU A CA 1
ATOM 1579 C C . GLU A 1 189 ? 38.622 5.186 57.314 1.00 39.00 189 GLU A C 1
ATOM 1581 O O . GLU A 1 189 ? 39.078 5.082 56.182 1.00 39.00 189 GLU A O 1
ATOM 1586 N N . SER A 1 190 ? 38.014 6.312 57.714 1.00 47.47 190 SER A N 1
ATOM 1587 C CA . SER A 1 190 ? 37.863 7.587 56.976 1.00 47.47 190 SER A CA 1
ATOM 1588 C C . SER A 1 190 ? 39.145 8.460 57.086 1.00 47.47 190 SER A C 1
ATOM 1590 O O . SER A 1 190 ? 40.102 7.993 57.691 1.00 47.47 190 SER A O 1
ATOM 1592 N N . PRO A 1 191 ? 39.211 9.767 56.701 1.00 53.62 191 PRO A N 1
ATOM 1593 C CA . PRO A 1 191 ? 38.406 10.608 55.795 1.00 53.62 191 PRO A CA 1
ATOM 1594 C C . PRO A 1 191 ? 39.240 11.474 54.790 1.00 53.62 191 PRO A C 1
ATOM 1596 O O . PRO A 1 191 ? 40.448 11.662 54.910 1.00 53.62 191 PRO A O 1
ATOM 1599 N N . SER A 1 192 ? 38.508 12.198 53.925 1.00 35.12 192 SER A N 1
ATOM 1600 C CA . SER A 1 192 ? 38.784 13.568 53.418 1.00 35.12 192 SER A CA 1
ATOM 1601 C C . SER A 1 192 ? 39.368 13.793 52.005 1.00 35.12 192 SER A C 1
ATOM 1603 O O . SER A 1 192 ? 40.340 13.174 51.590 1.00 35.12 192 SER A O 1
ATOM 1605 N N . LYS A 1 193 ? 38.804 14.851 51.382 1.00 39.19 193 LYS A N 1
ATOM 1606 C CA . LYS A 1 193 ? 39.306 15.763 50.322 1.00 39.19 193 LYS A CA 1
ATOM 1607 C C . LYS A 1 193 ? 38.780 15.588 48.881 1.00 39.19 193 LYS A C 1
ATOM 1609 O O . LYS A 1 193 ? 39.270 14.801 48.085 1.00 39.19 193 LYS A O 1
ATOM 1614 N N . ASN A 1 194 ? 37.842 16.485 48.550 1.00 40.66 194 ASN A N 1
ATOM 1615 C CA . ASN A 1 194 ? 37.639 17.135 47.237 1.00 40.66 194 ASN A CA 1
ATOM 1616 C C . ASN A 1 194 ? 38.943 17.852 46.764 1.00 40.66 194 ASN A C 1
ATOM 1618 O O . ASN A 1 194 ? 39.800 18.058 47.629 1.00 40.66 194 ASN A O 1
ATOM 1622 N N . PRO A 1 195 ? 39.100 18.363 45.509 1.00 50.41 195 PRO A N 1
ATOM 1623 C CA . PRO A 1 195 ? 38.051 18.710 44.532 1.00 50.41 195 PRO A CA 1
ATOM 1624 C C . PRO A 1 195 ? 38.342 18.462 43.023 1.00 50.41 195 PRO A C 1
ATOM 1626 O O . PRO A 1 195 ? 39.455 18.190 42.588 1.00 50.41 195 PRO A O 1
ATOM 1629 N N . SER A 1 196 ? 37.295 18.730 42.228 1.00 37.00 196 SER A N 1
ATOM 1630 C CA . SER A 1 196 ? 37.294 19.295 40.861 1.00 37.00 196 SER A CA 1
ATOM 1631 C C . SER A 1 196 ? 37.886 18.495 39.694 1.00 37.00 196 SER A C 1
ATOM 1633 O O . SER A 1 196 ? 39.096 18.437 39.513 1.00 37.00 196 SER A O 1
ATOM 1635 N N . SER A 1 197 ? 37.023 18.069 38.762 1.00 38.66 197 SER A N 1
ATOM 1636 C CA . SER A 1 197 ? 37.319 18.107 37.320 1.00 38.66 197 SER A CA 1
ATOM 1637 C C . SER A 1 197 ? 36.030 18.169 36.500 1.00 38.66 197 SER A C 1
ATOM 1639 O O . SER A 1 197 ? 35.202 17.263 36.526 1.00 38.66 197 SER A O 1
ATOM 1641 N N . SER A 1 198 ? 35.880 19.258 35.758 1.00 42.00 198 SER A N 1
ATOM 1642 C CA . SER A 1 198 ? 34.877 19.465 34.720 1.00 42.00 198 SER A CA 1
ATOM 1643 C C . SER A 1 198 ? 35.099 18.491 33.557 1.00 42.00 198 SER A C 1
ATOM 1645 O O . SER A 1 198 ? 36.236 18.265 33.147 1.00 42.00 198 SER A O 1
ATOM 1647 N N . SER A 1 199 ? 34.036 17.936 32.974 1.00 37.94 199 SER A N 1
ATOM 1648 C CA . SER A 1 199 ? 34.122 17.175 31.718 1.00 37.94 199 SER A CA 1
ATOM 1649 C C . SER A 1 199 ? 32.847 17.339 30.899 1.00 37.94 199 SER A C 1
ATOM 1651 O O . SER A 1 199 ? 31.823 16.711 31.151 1.00 37.94 199 SER A O 1
ATOM 1653 N N . SER A 1 200 ? 32.943 18.223 29.912 1.00 34.25 200 SER A N 1
ATOM 1654 C CA . SER A 1 200 ? 31.944 18.512 28.891 1.00 34.25 200 SER A CA 1
ATOM 1655 C C . SER A 1 200 ? 31.647 17.286 28.024 1.00 34.25 200 SER A C 1
ATOM 1657 O O . SER A 1 200 ? 32.535 16.731 27.379 1.00 34.25 200 SER A O 1
ATOM 1659 N N . SER A 1 201 ? 30.377 16.895 27.958 1.00 33.28 201 SER A N 1
ATOM 1660 C CA . SER A 1 201 ? 29.878 15.826 27.091 1.00 33.28 201 SER A CA 1
ATOM 1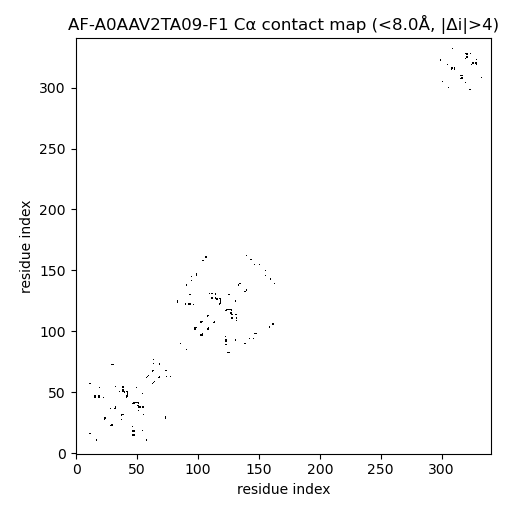661 C C . SER A 1 201 ? 29.606 16.378 25.686 1.00 33.28 201 SER A C 1
ATOM 1663 O O . SER A 1 201 ? 28.544 16.928 25.409 1.00 33.28 201 SER A O 1
ATOM 1665 N N . MET A 1 202 ? 30.578 16.253 24.782 1.00 38.94 202 MET A N 1
ATOM 1666 C CA . MET A 1 202 ? 30.387 16.511 23.351 1.00 38.94 202 MET A CA 1
ATOM 1667 C C . MET A 1 202 ? 29.857 15.244 22.668 1.00 38.94 202 MET A C 1
ATOM 1669 O O . MET A 1 202 ? 30.549 14.233 22.548 1.00 38.94 202 MET A O 1
ATOM 1673 N N . LEU A 1 203 ? 28.601 15.315 22.228 1.00 40.06 203 LEU A N 1
ATOM 1674 C CA . LEU A 1 203 ? 27.913 14.297 21.439 1.00 40.06 203 LEU A CA 1
ATOM 1675 C C . LEU A 1 203 ? 28.661 14.049 20.119 1.00 40.06 203 LEU A C 1
ATOM 1677 O O . LEU A 1 203 ? 28.707 14.908 19.240 1.00 40.06 203 LEU A O 1
ATOM 1681 N N . SER A 1 204 ? 29.220 12.848 19.969 1.00 36.97 204 SER A N 1
ATOM 1682 C CA . SER A 1 204 ? 29.769 12.363 18.700 1.00 36.97 204 SER A CA 1
ATOM 1683 C C . SER A 1 204 ? 28.675 11.696 17.845 1.00 36.97 204 SER A C 1
ATOM 1685 O O . SER A 1 204 ? 27.928 10.860 18.360 1.00 36.97 204 SER A O 1
ATOM 1687 N N . PRO A 1 205 ? 28.570 11.998 16.535 1.00 43.38 205 PRO A N 1
ATOM 1688 C CA . PRO A 1 205 ? 27.580 11.385 15.649 1.00 43.38 205 PRO A CA 1
ATOM 1689 C C . PRO A 1 205 ? 27.935 9.941 15.264 1.00 43.38 205 PRO A C 1
ATOM 1691 O O . PRO A 1 205 ? 29.016 9.659 14.747 1.00 43.38 205 PRO A O 1
ATOM 1694 N N . CYS A 1 206 ? 26.977 9.028 15.438 1.00 35.31 206 CYS A N 1
ATOM 1695 C CA . CYS A 1 206 ? 27.054 7.641 14.978 1.00 35.31 206 CYS A CA 1
ATOM 1696 C C . CYS A 1 206 ? 27.237 7.541 13.445 1.00 35.31 206 CYS A C 1
ATOM 1698 O O . CYS A 1 206 ? 26.408 8.069 12.694 1.00 35.31 206 CYS A O 1
ATOM 1700 N N . PRO A 1 207 ? 28.235 6.796 12.932 1.00 42.28 207 PRO A N 1
ATOM 1701 C CA . PRO A 1 207 ? 28.307 6.459 11.518 1.00 42.28 207 PRO A CA 1
ATOM 1702 C C . PRO A 1 207 ? 27.359 5.296 11.181 1.00 42.28 207 PRO A C 1
ATOM 1704 O O . PRO A 1 207 ? 27.335 4.253 11.834 1.00 42.28 207 PRO A O 1
ATOM 1707 N N . ARG A 1 208 ? 26.580 5.482 10.109 1.00 38.56 208 ARG A N 1
ATOM 1708 C CA . ARG A 1 208 ? 25.675 4.483 9.524 1.00 38.56 208 ARG A CA 1
ATOM 1709 C C . ARG A 1 208 ? 26.446 3.212 9.145 1.00 38.56 208 ARG A C 1
ATOM 1711 O O . ARG A 1 208 ? 27.327 3.254 8.287 1.00 38.56 208 ARG A O 1
ATOM 1718 N N . ARG A 1 209 ? 26.075 2.080 9.754 1.00 35.44 209 ARG A N 1
ATOM 1719 C CA . ARG A 1 209 ? 26.570 0.741 9.404 1.00 35.44 209 ARG A CA 1
ATOM 1720 C C . ARG A 1 209 ? 26.131 0.359 7.988 1.00 35.44 209 ARG A C 1
ATOM 1722 O O . ARG A 1 209 ? 24.944 0.233 7.702 1.00 35.44 209 ARG A O 1
ATOM 1729 N N . LEU A 1 210 ? 27.121 0.141 7.128 1.00 37.59 210 LEU A N 1
ATOM 1730 C CA . LEU A 1 210 ? 27.022 -0.646 5.904 1.00 37.59 210 LEU A CA 1
ATOM 1731 C C . LEU A 1 210 ? 27.081 -2.127 6.298 1.00 37.59 210 LEU A C 1
ATOM 1733 O O . LEU A 1 210 ? 28.115 -2.600 6.758 1.00 37.59 210 LEU A O 1
ATOM 1737 N N . CYS A 1 211 ? 25.989 -2.864 6.123 1.00 32.03 211 CYS A N 1
ATOM 1738 C CA . CYS A 1 211 ? 25.980 -4.320 6.226 1.00 32.03 211 CYS A CA 1
ATOM 1739 C C . CYS A 1 211 ? 26.101 -4.931 4.823 1.00 32.03 211 CYS A C 1
ATOM 1741 O O . CYS A 1 211 ? 25.110 -5.160 4.141 1.00 32.03 211 CYS A O 1
ATOM 1743 N N . ASN A 1 212 ? 27.339 -5.205 4.411 1.00 35.28 212 ASN A N 1
ATOM 1744 C CA . ASN A 1 212 ? 27.668 -6.167 3.362 1.00 35.28 212 ASN A CA 1
ATOM 1745 C C . ASN A 1 212 ? 28.762 -7.077 3.912 1.00 35.28 212 ASN A C 1
ATOM 1747 O O . ASN A 1 212 ? 29.890 -6.622 4.062 1.00 35.28 212 ASN A O 1
ATOM 1751 N N . SER A 1 213 ? 28.426 -8.331 4.211 1.00 31.73 213 SER A N 1
ATOM 1752 C CA . SER A 1 213 ? 29.345 -9.478 4.252 1.00 31.73 213 SER A CA 1
ATOM 1753 C C . SER A 1 213 ? 28.522 -10.745 4.479 1.00 31.73 213 SER A C 1
ATOM 1755 O O . SER A 1 213 ? 28.044 -10.987 5.583 1.00 31.73 213 SER A O 1
ATOM 1757 N N . ARG A 1 214 ? 28.341 -11.558 3.436 1.00 34.59 214 ARG A N 1
ATOM 1758 C CA . ARG A 1 214 ? 28.000 -12.978 3.585 1.00 34.59 214 ARG A CA 1
ATOM 1759 C C . ARG A 1 214 ? 29.036 -13.778 2.786 1.00 34.59 214 ARG A C 1
ATOM 1761 O O . ARG A 1 214 ? 29.327 -13.368 1.661 1.00 34.59 214 ARG A O 1
ATOM 1768 N N . PRO A 1 215 ? 29.631 -14.838 3.361 1.00 46.38 215 PRO A N 1
ATOM 1769 C CA . PRO A 1 215 ? 30.811 -15.482 2.799 1.00 46.38 215 PRO A CA 1
ATOM 1770 C C . PRO A 1 215 ? 30.461 -16.411 1.632 1.00 46.38 215 PRO A C 1
ATOM 1772 O O . PRO A 1 215 ? 29.401 -17.037 1.606 1.00 46.38 215 PRO A O 1
ATOM 1775 N N . ALA A 1 216 ? 31.384 -16.484 0.675 1.00 42.66 216 ALA A N 1
ATOM 1776 C CA . ALA A 1 216 ? 31.391 -17.451 -0.414 1.00 42.66 216 ALA A CA 1
ATOM 1777 C C . ALA A 1 216 ? 31.826 -18.842 0.087 1.00 42.66 216 ALA A C 1
ATOM 1779 O O . ALA A 1 216 ? 32.671 -18.915 0.982 1.00 42.66 216 ALA A O 1
ATOM 1780 N N . PRO A 1 217 ? 31.335 -19.942 -0.511 1.00 52.09 217 PRO A N 1
ATOM 1781 C CA . PRO A 1 217 ? 31.928 -21.255 -0.318 1.00 52.09 217 PRO A CA 1
ATOM 1782 C C . PRO A 1 217 ? 33.032 -21.531 -1.353 1.00 52.09 217 PRO A C 1
ATOM 1784 O O . PRO A 1 217 ? 32.836 -21.423 -2.564 1.00 52.09 217 PRO A O 1
ATOM 1787 N N . LEU A 1 218 ? 34.196 -21.915 -0.832 1.00 39.88 218 LEU A N 1
ATOM 1788 C CA . LEU A 1 218 ? 35.308 -22.563 -1.526 1.00 39.88 218 LEU A CA 1
ATOM 1789 C C . LEU A 1 218 ? 34.998 -24.050 -1.755 1.00 39.88 218 LEU A C 1
ATOM 1791 O O . LEU A 1 218 ? 34.625 -24.730 -0.806 1.00 39.88 218 LEU A O 1
ATOM 1795 N N . SER A 1 219 ? 35.242 -24.551 -2.972 1.00 33.34 219 SER A N 1
ATOM 1796 C CA . SER A 1 219 ? 35.789 -25.892 -3.290 1.00 33.34 219 SER A CA 1
ATOM 1797 C C . SER A 1 219 ? 35.666 -26.129 -4.806 1.00 33.34 219 SER A C 1
ATOM 1799 O O . SER A 1 219 ? 34.569 -26.321 -5.312 1.00 33.34 219 SER A O 1
ATOM 1801 N N . LYS A 1 220 ? 36.722 -25.868 -5.590 1.00 44.38 220 LYS A N 1
ATOM 1802 C CA . LYS A 1 220 ? 37.697 -26.853 -6.120 1.00 44.38 220 LYS A CA 1
ATOM 1803 C C . LYS A 1 220 ? 37.075 -27.914 -7.048 1.00 44.38 220 LYS A C 1
ATOM 1805 O O . LYS A 1 220 ? 36.438 -28.834 -6.563 1.00 44.38 220 LYS A O 1
ATOM 1810 N N . PHE A 1 221 ? 37.356 -27.826 -8.352 1.00 36.72 221 PHE A N 1
ATOM 1811 C CA . PHE A 1 221 ? 38.201 -28.799 -9.064 1.00 36.72 221 PHE A CA 1
ATOM 1812 C C . PHE A 1 221 ? 38.582 -28.273 -10.459 1.00 36.72 221 PHE A C 1
ATOM 1814 O O . PHE A 1 221 ? 37.755 -27.837 -11.252 1.00 36.72 221 PHE A O 1
ATOM 1821 N N . THR A 1 222 ? 39.884 -28.301 -10.712 1.00 38.94 222 THR A N 1
ATOM 1822 C CA . THR A 1 222 ? 40.581 -28.136 -11.988 1.00 38.94 222 THR A CA 1
ATOM 1823 C C . THR A 1 222 ? 40.334 -29.332 -12.906 1.00 38.94 222 THR A C 1
ATOM 1825 O O . THR A 1 222 ? 40.393 -30.455 -12.416 1.00 38.94 222 THR A O 1
ATOM 1828 N N . THR A 1 223 ? 40.182 -29.123 -14.220 1.00 41.53 223 THR A N 1
ATOM 1829 C CA . THR A 1 223 ? 40.887 -29.885 -15.279 1.00 41.53 223 THR A CA 1
ATOM 1830 C C . THR A 1 223 ? 40.728 -29.176 -16.629 1.00 41.53 223 THR A C 1
ATOM 1832 O O . THR A 1 223 ? 39.634 -29.034 -17.164 1.00 41.53 223 THR A O 1
ATOM 1835 N N . LEU A 1 224 ? 41.868 -28.746 -17.168 1.00 41.69 224 LEU A N 1
ATOM 1836 C CA . LEU A 1 224 ? 42.107 -28.394 -18.565 1.00 41.69 224 LEU A CA 1
ATOM 1837 C C . LEU A 1 224 ? 42.039 -29.647 -19.451 1.00 41.69 224 LEU A C 1
ATOM 1839 O O . LEU A 1 224 ? 42.730 -30.621 -19.154 1.00 41.69 224 LEU A O 1
ATOM 1843 N N . ARG A 1 225 ? 41.373 -29.572 -20.611 1.00 38.56 225 ARG A N 1
ATOM 1844 C CA . ARG A 1 225 ? 41.936 -30.138 -21.851 1.00 38.56 225 ARG A CA 1
ATOM 1845 C C . ARG A 1 225 ? 41.261 -29.594 -23.112 1.00 38.56 225 ARG A C 1
ATOM 1847 O O . ARG A 1 225 ? 40.084 -29.821 -23.357 1.00 38.56 225 ARG A O 1
ATOM 1854 N N . ASN A 1 226 ? 42.074 -28.931 -23.929 1.00 41.09 226 ASN A N 1
ATOM 1855 C CA . ASN A 1 226 ? 41.839 -28.688 -25.348 1.00 41.09 226 ASN A CA 1
ATOM 1856 C C . ASN A 1 226 ? 41.805 -30.018 -26.120 1.00 41.09 226 ASN A C 1
ATOM 1858 O O . ASN A 1 226 ? 42.685 -30.852 -25.896 1.00 41.09 226 ASN A O 1
ATOM 1862 N N . ARG A 1 227 ? 40.917 -30.152 -27.114 1.00 37.59 227 ARG A N 1
ATOM 1863 C CA . ARG A 1 227 ? 41.289 -30.643 -28.455 1.00 37.59 227 ARG A CA 1
ATOM 1864 C C . ARG A 1 227 ? 40.161 -30.463 -29.473 1.00 37.59 227 ARG A C 1
ATOM 1866 O O . ARG A 1 227 ? 39.061 -30.973 -29.310 1.00 37.59 227 ARG A O 1
ATOM 1873 N N . LEU A 1 228 ? 40.517 -29.744 -30.534 1.00 44.97 228 LEU A N 1
ATOM 1874 C CA . LEU A 1 228 ? 39.902 -29.744 -31.858 1.00 44.97 228 LEU A CA 1
ATOM 1875 C C . LEU A 1 228 ? 39.824 -31.177 -32.405 1.00 44.97 228 LEU A C 1
ATOM 1877 O O . LEU A 1 228 ? 40.805 -31.898 -32.263 1.00 44.97 228 LEU A O 1
ATOM 1881 N N . HIS A 1 229 ? 38.721 -31.538 -33.066 1.00 42.22 229 HIS A N 1
ATOM 1882 C CA . HIS A 1 229 ? 38.713 -32.251 -34.352 1.00 42.22 229 HIS A CA 1
ATOM 1883 C C . HIS A 1 229 ? 37.304 -32.230 -34.960 1.00 42.22 229 HIS A C 1
ATOM 1885 O O . HIS A 1 229 ? 36.345 -32.741 -34.389 1.00 42.22 229 HIS A O 1
ATOM 1891 N N . SER A 1 230 ? 37.217 -31.626 -36.142 1.00 35.94 230 SER A N 1
ATOM 1892 C CA . SER A 1 230 ? 36.124 -31.746 -37.099 1.00 35.94 230 SER A CA 1
ATOM 1893 C C . SER A 1 230 ? 36.034 -33.173 -37.640 1.00 35.94 230 SER A C 1
ATOM 1895 O O . SER A 1 230 ? 37.062 -33.739 -37.996 1.00 35.94 230 SER A O 1
ATOM 1897 N N . THR A 1 231 ? 34.826 -33.712 -37.797 1.00 44.84 231 THR A N 1
ATOM 1898 C CA . THR A 1 231 ? 34.451 -34.603 -38.914 1.00 44.84 231 THR A CA 1
ATOM 1899 C C . THR A 1 231 ? 32.934 -34.513 -39.156 1.00 44.84 231 THR A C 1
ATOM 1901 O O . THR A 1 231 ? 32.189 -34.297 -38.198 1.00 44.84 231 THR A O 1
ATOM 1904 N N . PRO A 1 232 ? 32.472 -34.606 -40.419 1.00 54.34 232 PRO A N 1
ATOM 1905 C CA . PRO A 1 232 ? 31.078 -34.386 -40.802 1.00 54.34 232 PRO A CA 1
ATOM 1906 C C . PRO A 1 232 ? 30.260 -35.686 -40.946 1.00 54.34 232 PRO A C 1
ATOM 1908 O O . PRO A 1 232 ? 30.811 -36.726 -41.284 1.00 54.34 232 PRO A O 1
ATOM 1911 N N . VAL A 1 233 ? 28.945 -35.543 -40.717 1.00 48.97 233 VAL A N 1
ATOM 1912 C CA . VAL A 1 233 ? 27.763 -36.111 -41.421 1.00 48.97 233 VAL A CA 1
ATOM 1913 C C . VAL A 1 233 ? 27.789 -37.592 -41.858 1.00 48.97 233 VAL A C 1
ATOM 1915 O O . VAL A 1 233 ? 28.660 -38.022 -42.608 1.00 48.97 233 VAL A O 1
ATOM 1918 N N . PRO A 1 234 ? 26.718 -38.339 -41.525 1.00 57.66 234 PRO A N 1
ATOM 1919 C CA . PRO A 1 234 ? 25.881 -38.866 -42.608 1.00 57.66 234 PRO A CA 1
ATOM 1920 C C . PRO A 1 234 ? 24.382 -38.549 -42.448 1.00 57.66 234 PRO A C 1
ATOM 1922 O O . PRO A 1 234 ? 23.859 -38.397 -41.344 1.00 57.66 234 PRO A O 1
ATOM 1925 N N . ASP A 1 235 ? 23.738 -38.445 -43.609 1.00 47.88 235 ASP A N 1
ATOM 1926 C CA . ASP A 1 235 ? 22.336 -38.123 -43.889 1.00 47.88 235 ASP A CA 1
ATOM 1927 C C . ASP A 1 235 ? 21.315 -39.217 -43.483 1.00 47.88 235 ASP A C 1
ATOM 1929 O O . ASP A 1 235 ? 21.699 -40.334 -43.123 1.00 47.88 235 ASP A O 1
ATOM 1933 N N . PRO A 1 236 ? 19.998 -38.904 -43.525 1.00 62.06 236 PRO A N 1
ATOM 1934 C CA . PRO A 1 236 ? 18.940 -39.650 -42.849 1.00 62.06 236 PRO A CA 1
ATOM 1935 C C . PRO A 1 236 ? 18.256 -40.701 -43.738 1.00 62.06 236 PRO A C 1
ATOM 1937 O O . PRO A 1 236 ? 18.135 -40.534 -44.950 1.00 62.06 236 PRO A O 1
ATOM 1940 N N . VAL A 1 237 ? 17.685 -41.737 -43.113 1.00 50.50 237 VAL A N 1
ATOM 1941 C CA . VAL A 1 237 ? 16.683 -42.620 -43.739 1.00 50.50 237 VAL A CA 1
ATOM 1942 C C . VAL A 1 237 ? 15.486 -42.800 -42.788 1.00 50.50 237 VAL A C 1
ATOM 1944 O O . VAL A 1 237 ? 15.692 -43.034 -41.595 1.00 50.50 237 VAL A O 1
ATOM 1947 N N . PRO A 1 238 ? 14.237 -42.685 -43.283 1.00 60.19 238 PRO A N 1
ATOM 1948 C CA . PRO A 1 238 ? 13.014 -42.789 -42.493 1.00 60.19 238 PRO A CA 1
ATOM 1949 C C . PRO A 1 238 ? 12.460 -44.218 -42.520 1.00 60.19 238 PRO A C 1
ATOM 1951 O O . PRO A 1 238 ? 12.481 -44.850 -43.571 1.00 60.19 238 PRO A O 1
ATOM 1954 N N . THR A 1 239 ? 11.874 -44.723 -41.429 1.00 40.69 239 THR A N 1
ATOM 1955 C CA . THR A 1 239 ? 10.919 -45.850 -41.497 1.00 40.69 239 THR A CA 1
ATOM 1956 C C . THR A 1 239 ? 9.976 -45.877 -40.287 1.00 40.69 239 THR A C 1
ATOM 1958 O O . THR A 1 239 ? 10.387 -46.101 -39.157 1.00 40.69 239 THR A O 1
ATOM 1961 N N . ALA A 1 240 ? 8.702 -45.648 -40.614 1.00 34.44 240 ALA A N 1
ATOM 1962 C CA . ALA A 1 240 ? 7.475 -46.294 -40.144 1.00 34.44 240 ALA A CA 1
ATOM 1963 C C . ALA A 1 240 ? 7.109 -46.389 -38.644 1.00 34.44 240 ALA A C 1
ATOM 1965 O O . ALA A 1 2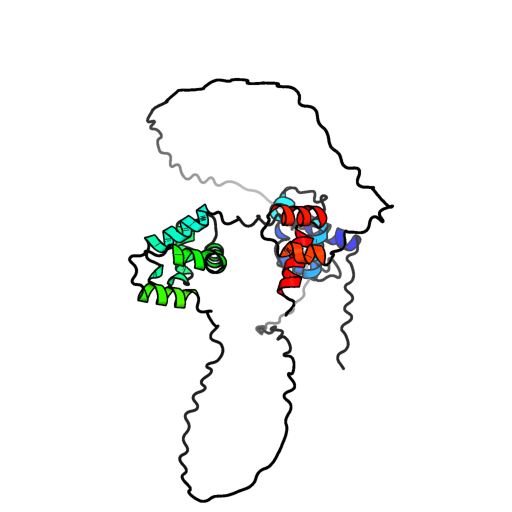40 ? 7.740 -47.053 -37.834 1.00 34.44 240 ALA A O 1
ATOM 1966 N N . ALA A 1 241 ? 5.916 -45.839 -38.389 1.00 36.25 241 ALA A N 1
ATOM 1967 C CA . ALA A 1 241 ? 4.763 -46.494 -37.768 1.00 36.25 241 ALA A CA 1
ATOM 1968 C C . ALA A 1 241 ? 4.937 -47.173 -36.398 1.00 36.25 241 ALA A C 1
ATOM 1970 O O . ALA A 1 241 ? 5.437 -48.287 -36.282 1.00 36.25 241 ALA A O 1
ATOM 1971 N N . SER A 1 242 ? 4.281 -46.595 -35.389 1.00 43.22 242 SER A N 1
ATOM 1972 C CA . SER A 1 242 ? 3.467 -47.386 -34.461 1.00 43.22 242 SER A CA 1
ATOM 1973 C C . SER A 1 242 ? 2.363 -46.543 -33.834 1.00 43.22 242 SER A C 1
ATOM 1975 O O . SER A 1 242 ? 2.555 -45.764 -32.905 1.00 43.22 242 SER A O 1
ATOM 1977 N N . THR A 1 243 ? 1.179 -46.737 -34.405 1.00 40.91 243 THR A N 1
ATOM 1978 C CA . THR A 1 243 ? -0.126 -46.789 -33.753 1.00 40.91 243 THR A CA 1
ATOM 1979 C C . THR A 1 243 ? -0.047 -47.169 -32.272 1.00 40.91 243 THR A C 1
ATOM 1981 O O . THR A 1 243 ? 0.410 -48.257 -31.934 1.00 40.91 243 THR A O 1
ATOM 1984 N N . SER A 1 244 ? -0.600 -46.335 -31.390 1.00 43.56 244 SER A N 1
ATOM 1985 C CA . SER A 1 244 ? -1.126 -46.813 -30.110 1.00 43.56 244 SER A CA 1
ATOM 1986 C C . SER A 1 244 ? -2.393 -46.050 -29.745 1.00 43.56 244 SER A C 1
ATOM 1988 O O . SER A 1 244 ? -2.381 -44.892 -29.331 1.00 43.56 244 SER A O 1
ATOM 1990 N N . GLN A 1 245 ? -3.510 -46.736 -29.974 1.00 40.28 245 GLN A N 1
ATOM 1991 C CA . GLN A 1 245 ? -4.831 -46.416 -29.462 1.00 40.28 245 GLN A CA 1
ATOM 1992 C C . GLN A 1 245 ? -4.903 -46.769 -27.971 1.00 40.28 245 GLN A C 1
ATOM 1994 O O . GLN A 1 245 ? -4.712 -47.921 -27.591 1.00 40.28 245 GLN A O 1
ATOM 1999 N N . ARG A 1 246 ? -5.286 -45.807 -27.130 1.00 36.88 246 ARG A N 1
ATOM 2000 C CA . ARG A 1 246 ? -5.944 -46.020 -25.826 1.00 36.88 246 ARG A CA 1
ATOM 2001 C C . ARG A 1 246 ? -6.390 -44.648 -25.326 1.00 36.88 246 ARG A C 1
ATOM 2003 O O . ARG A 1 246 ? -5.610 -43.716 -25.352 1.00 36.88 246 ARG A O 1
ATOM 2010 N N . GLY A 1 247 ? -7.600 -44.403 -24.862 1.00 35.97 247 GLY A N 1
ATOM 2011 C CA . GLY A 1 247 ? -8.776 -45.226 -24.688 1.00 35.97 247 GLY A CA 1
ATOM 2012 C C . GLY A 1 247 ? -9.910 -44.267 -24.331 1.00 35.97 247 GLY A C 1
ATOM 2013 O O . GLY A 1 247 ? -9.716 -43.281 -23.624 1.00 35.97 247 GLY A O 1
ATOM 2014 N N . ARG A 1 248 ? -11.087 -44.550 -24.876 1.00 37.44 248 ARG A N 1
ATOM 2015 C CA . ARG A 1 248 ? -12.341 -43.855 -24.600 1.00 37.44 248 ARG A CA 1
ATOM 2016 C C . ARG A 1 248 ? -12.687 -43.941 -23.109 1.00 37.44 248 ARG A C 1
ATOM 2018 O O . ARG A 1 248 ? -12.694 -45.036 -22.552 1.00 37.44 248 ARG A O 1
ATOM 2025 N N . ARG A 1 249 ? -13.151 -42.838 -22.522 1.00 42.56 249 ARG A N 1
ATOM 2026 C CA . ARG A 1 249 ? -14.240 -42.885 -21.537 1.00 42.56 249 ARG A CA 1
ATOM 2027 C C . ARG A 1 249 ? -15.174 -41.701 -21.756 1.00 42.56 249 ARG A C 1
ATOM 2029 O O . ARG A 1 249 ? -14.846 -40.560 -21.465 1.00 42.56 249 ARG A O 1
ATOM 2036 N N . ALA A 1 250 ? -16.318 -42.028 -22.344 1.00 41.00 250 ALA A N 1
ATOM 2037 C CA . ALA A 1 250 ? -17.513 -41.205 -22.396 1.00 41.00 250 ALA A CA 1
ATOM 2038 C C . ALA A 1 250 ? -18.330 -41.384 -21.108 1.00 41.00 250 ALA A C 1
ATOM 2040 O O . ALA A 1 250 ? -18.130 -42.380 -20.403 1.00 41.00 250 ALA A O 1
ATOM 2041 N N . SER A 1 251 ? -19.323 -40.497 -20.940 1.00 39.41 251 SER A N 1
ATOM 2042 C CA . SER A 1 251 ? -20.435 -40.460 -19.959 1.00 39.41 251 SER A CA 1
ATOM 2043 C C . SER A 1 251 ? -20.238 -39.352 -18.911 1.00 39.41 251 SER A C 1
ATOM 2045 O O . SER A 1 251 ? -19.184 -39.310 -18.297 1.00 39.41 251 SER A O 1
ATOM 2047 N N . LYS A 1 252 ? -21.191 -38.466 -18.592 1.00 39.38 252 LYS A N 1
ATOM 2048 C CA . LYS A 1 252 ? -22.647 -38.480 -18.813 1.00 39.38 252 LYS A CA 1
ATOM 2049 C C . LYS A 1 252 ? -23.251 -37.117 -18.381 1.00 39.38 252 LYS A C 1
ATOM 2051 O O . LYS A 1 252 ? -22.823 -36.573 -17.373 1.00 39.38 252 LYS A O 1
ATOM 2056 N N . THR A 1 253 ? -24.279 -36.673 -19.113 1.00 38.75 253 THR A N 1
ATOM 2057 C CA . THR A 1 253 ? -25.559 -36.123 -18.593 1.00 38.75 253 THR A CA 1
ATOM 2058 C C . THR A 1 253 ? -25.613 -34.715 -17.946 1.00 38.75 253 THR A C 1
ATOM 2060 O O . THR A 1 253 ? -25.311 -34.541 -16.773 1.00 38.75 253 THR A O 1
ATOM 2063 N N . LEU A 1 254 ? -26.134 -33.745 -18.717 1.00 48.50 254 LEU A N 1
ATOM 2064 C CA . LEU A 1 254 ? -27.079 -32.667 -18.312 1.00 48.50 254 LEU A CA 1
ATOM 2065 C C . LEU A 1 254 ? -28.525 -33.252 -18.244 1.00 48.50 254 LEU A C 1
ATOM 2067 O O . LEU A 1 254 ? -28.655 -34.397 -18.688 1.00 48.50 254 LEU A O 1
ATOM 2071 N N . PRO A 1 255 ? -29.637 -32.542 -17.904 1.00 56.75 255 PRO A N 1
ATOM 2072 C CA . PRO A 1 255 ? -29.868 -31.200 -17.316 1.00 56.75 255 PRO A CA 1
ATOM 2073 C C . PRO A 1 255 ? -30.949 -31.181 -16.184 1.00 56.75 255 PRO A C 1
ATOM 2075 O O . PRO A 1 255 ? -31.596 -32.184 -15.905 1.00 56.75 255 PRO A O 1
ATOM 2078 N N . SER A 1 256 ? -31.175 -30.014 -15.565 1.00 41.25 256 SER A N 1
ATOM 2079 C CA . SER A 1 256 ? -32.422 -29.562 -14.893 1.00 41.25 256 SER A CA 1
ATOM 2080 C C . SER A 1 256 ? -32.116 -28.137 -14.403 1.00 41.25 256 SER A C 1
ATOM 2082 O O . SER A 1 256 ? -31.207 -27.961 -13.601 1.00 41.25 256 SER A O 1
ATOM 2084 N N . GLU A 1 257 ? -32.594 -27.040 -14.994 1.00 38.75 257 GLU A N 1
ATOM 2085 C CA . GLU A 1 257 ? -33.977 -26.612 -15.261 1.00 38.75 257 GLU A CA 1
ATOM 2086 C C . GLU A 1 257 ? -34.865 -26.659 -14.009 1.00 38.75 257 GLU A C 1
ATOM 2088 O O . GLU A 1 257 ? -35.467 -27.686 -13.706 1.00 38.75 257 GLU A O 1
ATOM 2093 N N . VAL A 1 258 ? -34.927 -25.524 -13.297 1.00 55.91 258 VAL A N 1
ATOM 2094 C CA . VAL A 1 258 ? -36.076 -25.116 -12.480 1.00 55.91 258 VAL A CA 1
ATOM 2095 C C . VAL A 1 258 ? -36.306 -23.619 -12.682 1.00 55.91 258 VAL A C 1
ATOM 2097 O O . VAL A 1 258 ? -35.412 -22.785 -12.551 1.00 55.91 258 VAL A O 1
ATOM 2100 N N . ASP A 1 259 ? -37.551 -23.362 -13.040 1.00 43.59 259 ASP A N 1
ATOM 2101 C CA . ASP A 1 259 ? -38.234 -22.135 -13.400 1.00 43.59 259 ASP A CA 1
ATOM 2102 C C . ASP A 1 259 ? -38.486 -21.121 -12.264 1.00 43.59 259 ASP A C 1
ATOM 2104 O O . ASP A 1 259 ? -38.684 -21.494 -11.108 1.00 43.59 259 ASP A O 1
ATOM 2108 N N . LYS A 1 260 ? -38.724 -19.875 -12.722 1.00 43.47 260 LYS A N 1
ATOM 2109 C 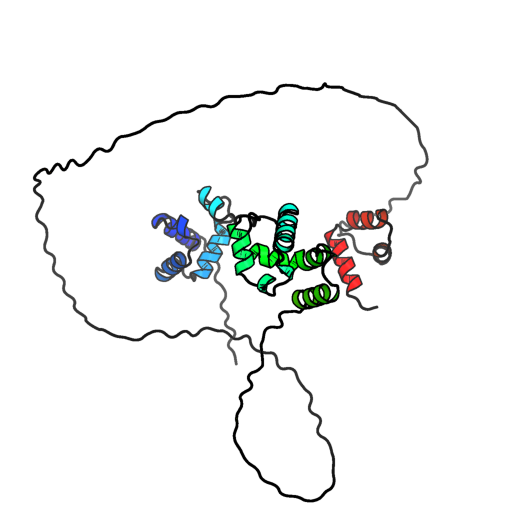CA . LYS A 1 260 ? -39.648 -18.825 -12.206 1.00 43.47 260 LYS A CA 1
ATOM 2110 C C . LYS A 1 260 ? -39.258 -17.939 -10.997 1.00 43.47 260 LYS A C 1
ATOM 2112 O O . LYS A 1 260 ? -38.545 -18.381 -10.108 1.00 43.47 260 LYS A O 1
ATOM 2117 N N . PRO A 1 261 ? -39.886 -16.741 -10.846 1.00 56.41 261 PRO A N 1
ATOM 2118 C CA . PRO A 1 261 ? -40.494 -15.864 -11.859 1.00 56.41 261 PRO A CA 1
ATOM 2119 C C . PRO A 1 261 ? -40.116 -14.368 -11.754 1.00 56.41 261 PRO A C 1
ATOM 2121 O O . PRO A 1 261 ? -39.775 -13.827 -10.706 1.00 56.41 261 PRO A O 1
ATOM 2124 N N . ARG A 1 262 ? -40.316 -13.705 -12.901 1.00 42.84 262 ARG A N 1
ATOM 2125 C CA . ARG A 1 262 ? -40.761 -12.315 -13.104 1.00 42.84 262 ARG A CA 1
ATOM 2126 C C . ARG A 1 262 ? -41.515 -11.709 -11.912 1.00 42.84 262 ARG A C 1
ATOM 2128 O O . ARG A 1 262 ? -42.548 -12.243 -11.522 1.00 42.84 262 ARG A O 1
ATOM 2135 N N . ASN A 1 263 ? -41.118 -10.501 -11.518 1.00 44.31 263 ASN A N 1
ATOM 2136 C CA . ASN A 1 263 ? -42.071 -9.494 -11.068 1.00 44.31 263 ASN A CA 1
ATOM 2137 C C . ASN A 1 263 ? -41.793 -8.163 -11.769 1.00 44.31 263 ASN A C 1
ATOM 2139 O O . ASN A 1 263 ? -40.653 -7.719 -11.893 1.00 44.31 263 ASN A O 1
ATOM 2143 N N . ALA A 1 264 ? -42.875 -7.614 -12.304 1.00 39.56 264 ALA A N 1
ATOM 2144 C CA . ALA A 1 264 ? -42.970 -6.373 -13.044 1.00 39.56 264 ALA A CA 1
ATOM 2145 C C . ALA A 1 264 ? -43.382 -5.215 -12.120 1.00 39.56 264 ALA A C 1
ATOM 2147 O O . ALA A 1 264 ? -43.879 -5.450 -11.018 1.00 39.56 264 ALA A O 1
ATOM 2148 N N . SER A 1 265 ? -43.339 -4.006 -12.689 1.00 43.91 265 SER A N 1
ATOM 2149 C CA . SER A 1 265 ? -43.982 -2.753 -12.238 1.00 43.91 265 SER A CA 1
ATOM 2150 C C . SER A 1 265 ? -43.117 -1.894 -11.298 1.00 43.91 265 SER A C 1
ATOM 2152 O O . SER A 1 265 ? -42.685 -2.364 -10.258 1.00 43.91 265 SER A O 1
ATOM 2154 N N . GLY A 1 266 ? -42.822 -0.626 -11.592 1.00 35.69 266 GLY A N 1
ATOM 2155 C CA . GLY A 1 266 ? -43.297 0.212 -12.689 1.00 35.69 266 GLY A CA 1
ATOM 2156 C C . GLY A 1 266 ? -42.492 1.516 -12.828 1.00 35.69 266 GLY A C 1
ATOM 2157 O O . GLY A 1 266 ? -41.640 1.804 -11.986 1.00 35.69 266 GLY A O 1
ATOM 2158 N N . PRO A 1 267 ? -42.732 2.277 -13.908 1.00 55.75 267 PRO A N 1
ATOM 2159 C CA . PRO A 1 267 ? -42.173 3.603 -14.122 1.00 55.75 267 PRO A CA 1
ATOM 2160 C C . PRO A 1 267 ? -43.142 4.669 -13.589 1.00 55.75 267 PRO A C 1
ATOM 2162 O O . PRO A 1 267 ? -44.334 4.609 -13.878 1.00 55.75 267 PRO A O 1
ATOM 2165 N N . LEU A 1 268 ? -42.633 5.642 -12.834 1.00 49.03 268 LEU A N 1
ATOM 2166 C CA . LEU A 1 268 ? -43.363 6.866 -12.508 1.00 49.03 268 LEU A CA 1
ATOM 2167 C C . LEU A 1 268 ? -42.670 8.049 -13.178 1.00 49.03 268 LEU A C 1
ATOM 2169 O O . LEU A 1 268 ? -41.532 8.388 -12.865 1.00 49.03 268 LEU A O 1
ATOM 2173 N N . ASP A 1 269 ? -43.385 8.527 -14.185 1.00 45.03 269 ASP A N 1
ATOM 2174 C CA . ASP A 1 269 ? -43.664 9.895 -14.595 1.00 45.03 269 ASP A CA 1
ATOM 2175 C C . ASP A 1 269 ? -42.642 11.025 -14.434 1.00 45.03 269 ASP A C 1
ATOM 2177 O O . ASP A 1 269 ? -42.014 11.286 -13.412 1.00 45.03 269 ASP A O 1
ATOM 2181 N N . SER A 1 270 ? -42.607 11.752 -15.546 1.00 51.03 270 SER A N 1
ATOM 2182 C CA . SER A 1 270 ? -42.093 13.095 -15.745 1.00 51.03 270 SER A CA 1
ATOM 2183 C C . SER A 1 270 ? -42.886 14.100 -14.910 1.00 51.03 270 SER A C 1
ATOM 2185 O O . SER A 1 270 ? -44.103 13.978 -14.863 1.00 51.03 270 SER A O 1
ATOM 2187 N N . ASP A 1 271 ? -42.255 15.175 -14.433 1.00 49.69 271 ASP A N 1
ATOM 2188 C CA . ASP A 1 271 ? -42.824 16.489 -14.740 1.00 49.69 271 ASP A CA 1
ATOM 2189 C C . ASP A 1 271 ? -41.797 17.624 -14.721 1.00 49.69 271 ASP A C 1
ATOM 2191 O O . ASP A 1 271 ? -40.850 17.660 -13.933 1.00 49.69 271 ASP A O 1
ATOM 2195 N N . LYS A 1 272 ? -42.012 18.539 -15.661 1.00 46.03 272 LYS A N 1
ATOM 2196 C CA . LYS A 1 272 ? -41.341 19.820 -15.835 1.00 46.03 272 LYS A CA 1
ATOM 2197 C C . LYS A 1 272 ? -41.987 20.825 -14.882 1.00 46.03 272 LYS A C 1
ATOM 2199 O O . LYS A 1 272 ? -43.204 20.903 -14.806 1.00 46.03 272 LYS A O 1
ATOM 2204 N N . GLY A 1 273 ? -41.184 21.672 -14.253 1.00 40.84 273 GLY A N 1
ATOM 2205 C CA . GLY A 1 273 ? -41.674 22.817 -13.485 1.00 40.84 273 GLY A CA 1
ATOM 2206 C C . GLY A 1 273 ? -40.708 23.976 -13.627 1.00 40.84 273 GLY A C 1
ATOM 2207 O O . GLY A 1 273 ? -39.747 24.092 -12.877 1.00 40.84 273 GLY A O 1
ATOM 2208 N N . GLN A 1 274 ? -40.933 24.770 -14.665 1.00 44.19 274 GLN A N 1
ATOM 2209 C CA . GLN A 1 274 ? -40.186 25.964 -15.011 1.00 44.19 274 GLN A CA 1
ATOM 2210 C C . GLN A 1 274 ? -41.024 27.151 -14.551 1.00 44.19 274 GLN A C 1
ATOM 2212 O O . GLN A 1 274 ? -42.057 27.423 -15.153 1.00 44.19 274 GLN A O 1
ATOM 2217 N N . GLU A 1 275 ? -40.593 27.839 -13.497 1.00 49.62 275 GLU A N 1
ATOM 2218 C CA . GLU A 1 275 ? -41.228 29.074 -13.041 1.00 49.62 275 GLU A CA 1
ATOM 2219 C C . GLU A 1 275 ? -40.189 30.195 -12.976 1.00 49.62 275 GLU A C 1
ATOM 2221 O O . GLU A 1 275 ? -39.304 30.235 -12.123 1.00 49.62 275 GLU A O 1
ATOM 2226 N N . ASN A 1 276 ? -40.309 31.086 -13.961 1.00 43.84 276 ASN A N 1
ATOM 2227 C CA . ASN A 1 276 ? -39.880 32.475 -13.894 1.00 43.84 276 ASN A CA 1
ATOM 2228 C C . ASN A 1 276 ? -40.665 33.175 -12.783 1.00 43.84 276 ASN A C 1
ATOM 2230 O O . ASN A 1 276 ? -41.891 33.147 -12.850 1.00 43.84 276 ASN A O 1
ATOM 2234 N N . ILE A 1 277 ? -39.998 33.914 -11.893 1.00 51.81 277 ILE A N 1
ATOM 2235 C CA . ILE A 1 277 ? -40.541 35.186 -11.403 1.00 51.81 277 ILE A CA 1
ATOM 2236 C C . ILE A 1 277 ? -39.419 36.222 -11.350 1.00 51.81 277 ILE A C 1
ATOM 2238 O O . ILE A 1 277 ? -38.347 36.018 -10.782 1.00 51.81 277 ILE A O 1
ATOM 2242 N N . ASP A 1 278 ? -39.738 37.320 -12.014 1.00 36.78 278 ASP A N 1
ATOM 2243 C CA . ASP A 1 278 ? -39.030 38.565 -12.197 1.00 36.78 278 ASP A CA 1
ATOM 2244 C C . ASP A 1 278 ? -38.713 39.347 -10.910 1.00 36.78 278 ASP A C 1
ATOM 2246 O O . ASP A 1 278 ? -39.456 39.336 -9.935 1.00 36.78 278 ASP A O 1
ATOM 2250 N N . SER A 1 279 ? -37.660 40.160 -11.041 1.00 43.28 279 SER A N 1
ATOM 2251 C CA . SER A 1 279 ? -37.551 41.543 -10.555 1.00 43.28 279 SER A CA 1
ATOM 2252 C C . SER A 1 279 ? -37.659 41.832 -9.053 1.00 43.28 279 SER A C 1
ATOM 2254 O O . SER A 1 279 ? -38.746 41.919 -8.492 1.00 43.28 279 SER A O 1
ATOM 2256 N N . ASN A 1 280 ? -36.544 42.288 -8.466 1.00 38.69 280 ASN A N 1
ATOM 2257 C CA . ASN A 1 280 ? -36.621 43.548 -7.727 1.00 38.69 280 ASN A CA 1
ATOM 2258 C C . ASN A 1 280 ? -35.330 44.377 -7.801 1.00 38.69 280 ASN A C 1
ATOM 2260 O O . ASN A 1 280 ? -34.216 43.856 -7.756 1.00 38.69 280 ASN A O 1
ATOM 2264 N N . ALA A 1 281 ? -35.539 45.680 -7.965 1.00 37.38 281 ALA A N 1
ATOM 2265 C CA . ALA A 1 281 ? -34.557 46.736 -8.150 1.00 37.38 281 ALA A CA 1
ATOM 2266 C C . ALA A 1 281 ? -33.754 47.036 -6.865 1.00 37.38 281 ALA A C 1
ATOM 2268 O O . ALA A 1 281 ? -34.191 46.717 -5.764 1.00 37.38 281 ALA A O 1
ATOM 2269 N N . GLY A 1 282 ? -32.570 47.647 -7.037 1.00 35.59 282 GLY A N 1
ATOM 2270 C CA . GLY A 1 282 ? -31.615 48.042 -5.982 1.00 35.59 282 GLY A CA 1
ATOM 2271 C C . GLY A 1 282 ? -32.092 49.200 -5.079 1.00 35.59 282 GLY A C 1
ATOM 2272 O O . GLY A 1 282 ? -33.295 49.328 -4.879 1.00 35.59 282 GLY A O 1
ATOM 2273 N N . PRO A 1 283 ? -31.220 50.100 -4.558 1.00 57.62 283 PRO A N 1
ATOM 2274 C CA . PRO A 1 283 ? -29.774 50.260 -4.773 1.00 57.62 283 PRO A CA 1
ATOM 2275 C C . PRO A 1 283 ? -28.951 50.407 -3.467 1.00 57.62 283 PRO A C 1
ATOM 2277 O O . PRO A 1 283 ? -29.488 50.744 -2.419 1.00 57.62 283 PRO A O 1
ATOM 2280 N N . SER A 1 284 ? -27.626 50.228 -3.544 1.00 35.56 284 SER A N 1
ATOM 2281 C CA . SER A 1 284 ? -26.603 51.035 -2.833 1.00 35.56 284 SER A CA 1
ATOM 2282 C C . SER A 1 284 ? -25.230 50.385 -3.002 1.00 35.56 284 SER A C 1
ATOM 2284 O O . SER A 1 284 ? -24.728 49.686 -2.127 1.00 35.56 284 SER A O 1
ATOM 2286 N N . SER A 1 285 ? -24.622 50.602 -4.169 1.00 40.22 285 SER A N 1
ATOM 2287 C CA . SER A 1 285 ? -23.213 50.280 -4.387 1.00 40.22 285 SER A CA 1
ATOM 2288 C C . SER A 1 285 ? -22.385 51.479 -3.946 1.00 40.22 285 SER A C 1
ATOM 2290 O O . SER A 1 285 ? -22.287 52.477 -4.658 1.00 40.22 285 SER A O 1
ATOM 2292 N N . VAL A 1 286 ? -21.809 51.371 -2.754 1.00 40.22 286 VAL A N 1
ATOM 2293 C CA . VAL A 1 286 ? -20.786 52.286 -2.255 1.00 40.22 286 VAL A CA 1
ATOM 2294 C C . VAL A 1 286 ? -19.559 52.160 -3.153 1.00 40.22 286 VAL A C 1
ATOM 2296 O O . VAL A 1 286 ? -18.988 51.084 -3.323 1.00 40.22 286 VAL A O 1
ATOM 2299 N N . CYS A 1 287 ? -19.169 53.279 -3.751 1.00 39.34 287 CYS A N 1
ATOM 2300 C CA . CYS A 1 287 ? -17.940 53.429 -4.507 1.00 39.34 287 CYS A CA 1
ATOM 2301 C C . CYS A 1 287 ? -16.744 53.278 -3.555 1.00 39.34 287 CYS A C 1
ATOM 2303 O O . CYS A 1 287 ? -16.405 54.223 -2.846 1.00 39.34 287 CYS A O 1
ATOM 2305 N N . VAL A 1 288 ? -16.090 52.114 -3.548 1.00 40.91 288 VAL A N 1
ATOM 2306 C CA . VAL A 1 288 ? -14.726 51.990 -3.021 1.00 40.91 288 VAL A CA 1
ATOM 2307 C C . VAL A 1 288 ? -13.765 52.035 -4.201 1.00 40.91 288 VAL A C 1
ATOM 2309 O O . VAL A 1 288 ? -13.762 51.189 -5.095 1.00 40.91 288 VAL A O 1
ATOM 2312 N N . THR A 1 289 ? -12.990 53.106 -4.200 1.00 36.94 289 THR A N 1
ATOM 2313 C CA . THR A 1 289 ? -11.888 53.452 -5.085 1.00 36.94 289 THR A CA 1
ATOM 2314 C C . THR A 1 289 ? -10.922 52.280 -5.286 1.00 36.94 289 THR A C 1
ATOM 2316 O O . THR A 1 289 ? -10.123 51.950 -4.413 1.00 36.94 289 THR A O 1
ATOM 2319 N N . LYS A 1 290 ? -10.940 51.683 -6.486 1.00 42.16 290 LYS A N 1
ATOM 2320 C CA . LYS A 1 290 ? -9.817 50.890 -7.006 1.00 42.16 290 LYS A CA 1
ATOM 2321 C C . LYS A 1 290 ? -8.656 51.834 -7.298 1.00 42.16 290 LYS A C 1
ATOM 2323 O O . LYS A 1 290 ? -8.577 52.436 -8.366 1.00 42.16 290 LYS A O 1
ATOM 2328 N N . GLY A 1 291 ? -7.785 51.978 -6.311 1.00 40.41 291 GLY A N 1
ATOM 2329 C CA . GLY A 1 291 ? -6.461 52.542 -6.482 1.00 40.41 291 GLY A CA 1
ATOM 2330 C C . GLY A 1 291 ? -5.466 51.458 -6.885 1.00 40.41 291 GLY A C 1
ATOM 2331 O O . GLY A 1 291 ? -5.325 50.459 -6.192 1.00 40.41 291 GLY A O 1
ATOM 2332 N N . SER A 1 292 ? -4.725 51.766 -7.946 1.00 41.34 292 SER A N 1
ATOM 2333 C CA . SER A 1 292 ? -3.323 51.397 -8.150 1.00 41.34 292 SER A CA 1
ATOM 2334 C C . SER A 1 292 ? -2.996 50.026 -8.755 1.00 41.34 292 SER A C 1
ATOM 2336 O O . SER A 1 292 ? -3.406 48.974 -8.279 1.00 41.34 292 SER A O 1
ATOM 2338 N N . LEU A 1 293 ? -2.200 50.111 -9.827 1.00 49.72 293 LEU A N 1
ATOM 2339 C CA . LEU A 1 293 ? -1.577 49.052 -10.616 1.00 49.72 293 LEU A CA 1
ATOM 2340 C C . LEU A 1 293 ? -1.017 47.928 -9.731 1.00 49.72 293 LEU A C 1
ATOM 2342 O O . LEU A 1 293 ? -0.098 48.165 -8.948 1.00 49.72 293 LEU A O 1
ATOM 2346 N N . ALA A 1 294 ? -1.546 46.715 -9.885 1.00 46.81 294 ALA A N 1
ATOM 2347 C CA . ALA A 1 294 ? -1.025 45.536 -9.212 1.00 46.81 294 ALA A CA 1
ATOM 2348 C C . ALA A 1 294 ? 0.078 44.897 -10.063 1.00 46.81 294 ALA A C 1
ATOM 2350 O O . ALA A 1 294 ? -0.164 44.362 -11.140 1.00 46.81 294 ALA A O 1
ATOM 2351 N N . ASP A 1 295 ? 1.290 45.014 -9.539 1.00 58.47 295 ASP A N 1
ATOM 2352 C CA . ASP A 1 295 ? 2.384 44.060 -9.664 1.00 58.47 295 ASP A CA 1
ATOM 2353 C C . ASP A 1 295 ? 1.827 42.626 -9.495 1.00 58.47 295 ASP A C 1
ATOM 2355 O O . ASP A 1 295 ? 1.244 42.320 -8.453 1.00 58.47 295 ASP A O 1
ATOM 2359 N N . ASP A 1 296 ? 1.943 41.766 -10.519 1.00 64.69 296 ASP A N 1
ATOM 2360 C CA . ASP A 1 296 ? 1.440 40.371 -10.557 1.00 64.69 296 ASP A CA 1
ATOM 2361 C C . ASP A 1 296 ? 2.274 39.427 -9.658 1.00 64.69 296 ASP A C 1
ATOM 2363 O O . ASP A 1 296 ? 2.674 38.318 -10.030 1.00 64.69 296 ASP A O 1
ATOM 2367 N N . GLY A 1 297 ? 2.593 39.888 -8.453 1.00 76.81 297 GLY A N 1
ATOM 2368 C CA . GLY A 1 297 ? 3.247 39.103 -7.426 1.00 76.81 297 GLY A CA 1
ATOM 2369 C C . GLY A 1 297 ? 2.264 38.142 -6.750 1.00 76.81 297 GLY A C 1
ATOM 2370 O O . GLY A 1 297 ? 1.074 38.442 -6.619 1.00 76.81 297 GLY A O 1
ATOM 2371 N N . PRO A 1 298 ? 2.735 36.976 -6.278 1.00 82.31 298 PRO A N 1
ATOM 2372 C CA . PRO A 1 298 ? 1.918 36.111 -5.442 1.00 82.31 298 PRO A CA 1
ATOM 2373 C C . PRO A 1 298 ? 1.449 36.871 -4.186 1.00 82.31 298 PRO A C 1
ATOM 2375 O O . PRO A 1 298 ? 2.223 37.649 -3.620 1.00 82.31 298 PRO A O 1
ATOM 2378 N N . PRO A 1 299 ? 0.206 36.642 -3.724 1.00 86.75 299 PRO A N 1
ATOM 2379 C CA . PRO A 1 299 ? -0.346 37.343 -2.573 1.00 86.75 299 PRO A CA 1
ATOM 2380 C C . PRO A 1 299 ? 0.510 37.076 -1.330 1.00 86.75 299 PRO A C 1
ATOM 2382 O O . PRO A 1 299 ? 0.781 35.928 -0.969 1.00 86.75 299 PRO A O 1
ATOM 2385 N N . THR A 1 300 ? 0.960 38.148 -0.683 1.00 94.31 300 THR A N 1
ATOM 2386 C CA . THR A 1 300 ? 1.780 38.101 0.529 1.00 94.31 300 THR A CA 1
ATOM 2387 C C . THR A 1 300 ? 0.899 38.066 1.777 1.00 94.31 300 THR A C 1
ATOM 2389 O O . THR A 1 300 ? -0.127 38.739 1.847 1.00 94.31 300 THR A O 1
ATOM 2392 N N . TRP A 1 301 ? 1.293 37.256 2.764 1.00 95.94 301 TRP A N 1
ATOM 2393 C CA . TRP A 1 301 ? 0.604 37.164 4.055 1.00 95.94 301 TRP A CA 1
ATOM 2394 C C . TRP A 1 301 ? 0.796 38.448 4.862 1.00 95.94 301 TRP A C 1
ATOM 2396 O O . TRP A 1 301 ? 1.926 38.918 5.015 1.00 95.94 301 TRP A O 1
ATOM 2406 N N . THR A 1 302 ? -0.290 38.987 5.412 1.00 96.50 302 THR A N 1
ATOM 2407 C CA . THR A 1 302 ? -0.263 40.143 6.315 1.00 96.50 302 THR A CA 1
ATOM 2408 C C . THR A 1 302 ? -0.548 39.728 7.760 1.00 96.50 302 THR A C 1
ATOM 2410 O O . THR A 1 302 ? -1.124 38.675 8.022 1.00 96.50 302 THR A O 1
ATOM 2413 N N . ALA A 1 303 ? -0.178 40.577 8.723 1.00 96.00 303 ALA A N 1
ATOM 2414 C CA . ALA A 1 303 ? -0.455 40.323 10.140 1.00 96.00 303 ALA A CA 1
ATOM 2415 C C . ALA A 1 303 ? -1.962 40.266 10.464 1.00 96.00 303 ALA A C 1
ATOM 2417 O O . ALA A 1 303 ? -2.352 39.676 11.467 1.00 96.00 303 ALA A O 1
ATOM 2418 N N . GLU A 1 304 ? -2.811 40.878 9.634 1.00 96.62 304 GLU A N 1
ATOM 2419 C CA . GLU A 1 304 ? -4.263 40.806 9.806 1.00 96.62 304 GLU A CA 1
ATOM 2420 C C . GLU A 1 304 ? -4.816 39.455 9.340 1.00 96.62 304 GLU A C 1
ATOM 2422 O O . GLU A 1 304 ? -5.654 38.873 10.027 1.00 96.62 304 GLU A O 1
ATOM 2427 N N . ASP A 1 305 ? -4.271 38.901 8.251 1.00 97.12 305 ASP A N 1
ATOM 2428 C CA . ASP A 1 305 ? -4.597 37.541 7.806 1.00 97.12 305 ASP A CA 1
ATOM 2429 C C . ASP A 1 305 ? -4.238 36.509 8.901 1.00 97.12 305 ASP A C 1
ATOM 2431 O O . ASP A 1 305 ? -4.991 35.567 9.143 1.00 97.12 305 ASP A O 1
ATOM 2435 N N . ASP A 1 306 ? -3.132 36.719 9.631 1.00 97.06 306 ASP A N 1
ATOM 2436 C CA . ASP A 1 306 ? -2.732 35.851 10.750 1.00 97.06 306 ASP A CA 1
ATOM 2437 C C . ASP A 1 306 ? -3.709 35.907 11.937 1.00 97.06 306 ASP A C 1
ATOM 2439 O O . ASP A 1 306 ? -3.964 34.882 12.569 1.00 97.06 306 ASP A O 1
ATOM 2443 N N . LYS A 1 307 ? -4.302 37.072 12.239 1.00 96.12 307 LYS A N 1
ATOM 2444 C CA . LYS A 1 307 ? -5.364 37.160 13.260 1.00 96.12 307 LYS A CA 1
ATOM 2445 C C . LYS A 1 307 ? -6.634 36.452 12.799 1.00 96.12 307 LYS A C 1
ATOM 2447 O O . LYS A 1 307 ? -7.288 35.779 13.593 1.00 96.12 307 LYS A O 1
ATOM 2452 N N . GLN A 1 308 ? -6.968 36.582 11.515 1.00 97.00 308 GLN A N 1
ATOM 2453 C CA . GLN A 1 308 ? -8.139 35.948 10.909 1.00 97.00 308 GLN A CA 1
ATOM 2454 C C . GLN A 1 308 ? -8.042 34.416 10.882 1.00 97.00 308 GLN A C 1
ATOM 2456 O O . GLN A 1 308 ? -9.074 33.754 10.966 1.00 97.00 308 GLN A O 1
ATOM 2461 N N . LEU A 1 309 ? -6.832 33.841 10.857 1.00 95.25 309 LEU A N 1
ATOM 2462 C CA . LEU A 1 309 ? -6.624 32.393 11.015 1.00 95.25 309 LEU A CA 1
ATOM 2463 C C . LEU A 1 309 ? -7.123 31.848 12.363 1.00 95.25 309 LEU A C 1
ATOM 2465 O O . LEU A 1 309 ? -7.464 30.671 12.446 1.00 95.25 309 LEU A O 1
ATOM 2469 N N . GLY A 1 310 ? -7.173 32.684 13.405 1.00 92.81 310 GLY A N 1
ATOM 2470 C CA . GLY A 1 310 ? -7.737 32.335 14.712 1.00 92.81 310 GLY A CA 1
ATOM 2471 C C . GLY A 1 310 ? -9.252 32.545 14.824 1.00 92.81 310 GLY A C 1
ATOM 2472 O O . GLY A 1 310 ? -9.813 32.303 15.891 1.00 92.81 310 GLY A O 1
ATOM 2473 N N . SER A 1 311 ? -9.916 33.021 13.765 1.00 94.88 311 SER A N 1
ATOM 2474 C CA . SER A 1 311 ? -11.362 33.258 13.767 1.00 94.88 311 SER A CA 1
ATOM 2475 C C . SER A 1 311 ? -12.151 31.946 13.730 1.00 94.88 311 SER A C 1
ATOM 2477 O O . SER A 1 311 ? -11.820 31.031 12.978 1.00 94.88 311 SER A O 1
ATOM 2479 N N . CYS A 1 312 ? -13.243 31.875 14.495 1.00 93.62 312 CYS A N 1
ATOM 2480 C CA . CYS A 1 312 ? -14.193 30.756 14.452 1.00 93.62 312 CYS A CA 1
ATOM 2481 C C . CYS A 1 312 ? -15.212 30.868 13.302 1.00 93.62 312 CYS A C 1
ATOM 2483 O O . CYS A 1 312 ? -16.000 29.947 13.095 1.00 93.62 312 CYS A O 1
ATOM 2485 N N . GLU A 1 313 ? -15.222 31.984 12.567 1.00 96.25 313 GLU A N 1
ATOM 2486 C CA . GLU A 1 313 ? -16.188 32.238 11.497 1.00 96.25 313 GLU A CA 1
ATOM 2487 C C . GLU A 1 313 ? -15.754 31.573 10.173 1.00 96.25 313 GLU A C 1
ATOM 2489 O O . GLU A 1 313 ? -14.724 31.951 9.600 1.00 96.25 313 GLU A O 1
ATOM 2494 N N . PRO A 1 314 ? -16.535 30.625 9.619 1.00 93.25 314 PRO A N 1
ATOM 2495 C CA . PRO A 1 314 ? -16.140 29.851 8.438 1.00 93.25 314 PRO A CA 1
ATOM 2496 C C . PRO A 1 314 ? -15.991 30.714 7.177 1.00 93.25 314 PRO A C 1
ATOM 2498 O O . PRO A 1 314 ? -15.113 30.455 6.353 1.00 93.25 314 PRO A O 1
ATOM 2501 N N . SER A 1 315 ? -16.789 31.777 7.050 1.00 95.44 315 SER A N 1
ATOM 2502 C CA . SER A 1 315 ? -16.733 32.711 5.919 1.00 95.44 315 SER A CA 1
ATOM 2503 C C . SER A 1 315 ? -15.389 33.440 5.823 1.00 95.44 315 SER A C 1
ATOM 2505 O O . SER A 1 315 ? -14.913 33.720 4.726 1.00 95.44 315 SER A O 1
ATOM 2507 N N . VAL A 1 316 ? -14.751 33.720 6.964 1.00 96.19 316 VAL A N 1
ATOM 2508 C CA . VAL A 1 316 ? -13.447 34.400 7.026 1.00 96.19 316 VAL A CA 1
ATOM 2509 C C . VAL A 1 316 ? -12.331 33.452 6.583 1.00 96.19 316 VAL A C 1
ATOM 2511 O O . VAL A 1 316 ? -11.490 33.813 5.761 1.00 96.19 316 VAL A O 1
ATOM 2514 N N . LEU A 1 317 ? -12.361 32.203 7.056 1.00 96.25 317 LEU A N 1
ATOM 2515 C CA . LEU A 1 317 ? -11.389 31.185 6.651 1.00 96.25 317 LEU A CA 1
ATOM 2516 C C . LEU A 1 317 ? -11.505 30.851 5.157 1.00 96.25 317 LEU A C 1
ATOM 2518 O O . LEU A 1 317 ? -10.488 30.668 4.487 1.00 96.25 317 LEU A O 1
ATOM 2522 N N . GLN A 1 318 ? -12.726 30.823 4.613 1.00 95.62 318 GLN A N 1
ATOM 2523 C CA . GLN A 1 318 ? -12.947 30.600 3.186 1.00 95.62 318 GLN A CA 1
ATOM 2524 C C . GLN A 1 318 ? -12.315 31.704 2.324 1.00 95.62 318 GLN A C 1
ATOM 2526 O O . GLN A 1 318 ? -11.653 31.387 1.337 1.00 95.62 318 GLN A O 1
ATOM 2531 N N . GLN A 1 319 ? -12.430 32.977 2.719 1.00 96.38 319 GLN A N 1
ATOM 2532 C CA . GLN A 1 319 ? -11.794 34.089 1.997 1.00 96.38 319 GLN A CA 1
ATOM 2533 C C . GLN A 1 319 ? -10.263 33.972 1.979 1.00 96.38 319 GLN A C 1
ATOM 2535 O O . GLN A 1 319 ? -9.633 34.222 0.950 1.00 96.38 319 GLN A O 1
ATOM 2540 N N . LEU A 1 320 ? -9.649 33.528 3.081 1.00 97.19 320 LEU A N 1
ATOM 2541 C CA . LEU A 1 320 ? -8.206 33.264 3.129 1.00 97.19 320 LEU A CA 1
ATOM 2542 C C . LEU A 1 320 ? -7.806 32.113 2.197 1.00 97.19 320 LEU A C 1
ATOM 2544 O O . LEU A 1 320 ? -6.785 32.192 1.511 1.00 97.19 320 LEU A O 1
ATOM 2548 N N . VAL A 1 321 ? -8.614 31.053 2.129 1.00 96.50 321 VAL A N 1
ATOM 2549 C CA . VAL A 1 321 ? -8.379 29.929 1.212 1.00 96.50 321 VAL A CA 1
ATOM 2550 C C . VAL A 1 321 ? -8.518 30.356 -0.248 1.00 96.50 321 VAL A C 1
ATOM 2552 O O . VAL A 1 321 ? -7.702 29.944 -1.070 1.00 96.50 321 VAL A O 1
ATOM 2555 N N . GLU A 1 322 ? -9.502 31.187 -0.585 1.00 95.00 322 GLU A N 1
ATOM 2556 C CA . GLU A 1 322 ? -9.673 31.719 -1.942 1.00 95.00 322 GLU A CA 1
ATOM 2557 C C . GLU A 1 322 ? -8.505 32.628 -2.344 1.00 95.00 322 GLU A C 1
ATOM 2559 O O . GLU A 1 322 ? -8.029 32.562 -3.477 1.00 95.00 322 GLU A O 1
ATOM 2564 N N . ARG A 1 323 ? -7.988 33.423 -1.400 1.00 95.75 323 ARG A N 1
ATOM 2565 C CA . ARG A 1 323 ? -6.896 34.370 -1.645 1.00 95.75 323 ARG A CA 1
ATOM 2566 C C . ARG A 1 323 ? -5.518 33.709 -1.740 1.00 95.75 323 ARG A C 1
ATOM 2568 O O . ARG A 1 323 ? -4.736 34.081 -2.608 1.00 95.75 323 ARG A O 1
ATOM 2575 N N . PHE A 1 324 ? -5.205 32.746 -0.871 1.00 95.12 324 PHE A N 1
ATOM 2576 C CA . PHE A 1 324 ? -3.861 32.145 -0.760 1.00 95.12 324 PHE A CA 1
ATOM 2577 C C . PHE A 1 324 ? -3.781 30.686 -1.235 1.00 95.12 324 PHE A C 1
ATOM 2579 O O . PHE A 1 324 ? -2.692 30.108 -1.321 1.00 95.12 324 PHE A O 1
ATOM 2586 N N . GLY A 1 325 ? -4.922 30.067 -1.534 1.00 95.00 325 GLY A N 1
ATOM 2587 C CA . GLY A 1 325 ? -5.035 28.640 -1.802 1.00 95.00 325 GLY A CA 1
ATOM 2588 C C . GLY A 1 325 ? -4.928 27.782 -0.536 1.00 95.00 325 GLY A C 1
ATOM 2589 O O . GLY A 1 325 ? -4.286 28.136 0.454 1.00 95.00 325 GLY A O 1
ATOM 2590 N N . ILE A 1 326 ? -5.503 26.576 -0.596 1.00 94.12 326 ILE A N 1
ATOM 2591 C CA . ILE A 1 326 ? -5.522 25.614 0.524 1.00 94.12 326 ILE A CA 1
ATOM 2592 C C . ILE A 1 326 ? -4.104 25.289 1.026 1.00 94.12 326 ILE A C 1
ATOM 2594 O O . ILE A 1 326 ? -3.875 25.157 2.225 1.00 94.12 326 ILE A O 1
ATOM 2598 N N . GLN A 1 327 ? -3.134 25.166 0.115 1.00 90.62 327 GLN A N 1
ATOM 2599 C CA . GLN A 1 327 ? -1.749 24.839 0.476 1.00 90.62 327 GLN A CA 1
ATOM 2600 C C . GLN A 1 327 ? -1.063 25.981 1.235 1.00 90.62 327 GLN A C 1
ATOM 2602 O O . GLN A 1 327 ? -0.398 25.727 2.239 1.00 90.62 327 GLN A O 1
ATOM 2607 N N . GLY A 1 328 ? -1.251 27.229 0.789 1.00 91.69 328 GLY A N 1
ATOM 2608 C CA . GLY A 1 328 ? -0.716 28.406 1.475 1.00 91.69 328 GLY A CA 1
ATOM 2609 C C . GLY A 1 328 ? -1.319 28.557 2.868 1.00 91.69 328 GLY A C 1
ATOM 2610 O O . GLY A 1 328 ? -0.587 28.743 3.839 1.00 91.69 328 GLY A O 1
ATOM 2611 N N . PHE A 1 329 ? -2.639 28.374 2.966 1.00 95.75 329 PHE A N 1
ATOM 2612 C CA . PHE A 1 329 ? -3.385 28.384 4.222 1.00 95.75 329 PHE A CA 1
ATOM 2613 C C . PHE A 1 329 ? -2.842 27.359 5.233 1.00 95.75 329 PHE A C 1
ATOM 2615 O O . PHE A 1 329 ? -2.435 27.728 6.334 1.00 95.75 329 PHE A O 1
ATOM 2622 N N . LEU A 1 330 ? -2.746 26.078 4.852 1.00 94.62 330 LEU A N 1
ATOM 2623 C CA . LEU A 1 330 ? -2.270 25.016 5.750 1.00 94.62 330 LEU A CA 1
ATOM 2624 C C . LEU A 1 330 ? -0.826 25.238 6.212 1.00 94.62 330 LEU A C 1
ATOM 2626 O O . LEU A 1 330 ? -0.506 25.012 7.380 1.00 94.62 330 LEU A O 1
ATOM 2630 N N . HIS A 1 331 ? 0.046 25.695 5.312 1.00 93.62 331 HIS A N 1
ATOM 2631 C CA . HIS A 1 331 ? 1.439 25.965 5.653 1.00 93.62 331 HIS A CA 1
ATOM 2632 C C . HIS A 1 331 ? 1.555 27.079 6.703 1.00 93.62 331 HIS A C 1
ATOM 2634 O O . HIS A 1 331 ? 2.376 26.978 7.616 1.00 93.62 331 HIS A O 1
ATOM 2640 N N . ARG A 1 332 ? 0.708 28.115 6.616 1.00 95.88 332 ARG A N 1
ATOM 2641 C CA . ARG A 1 332 ? 0.702 29.212 7.589 1.00 95.88 332 ARG A CA 1
ATOM 2642 C C . ARG A 1 332 ? 0.177 28.779 8.956 1.00 95.88 332 ARG A C 1
ATOM 2644 O O . ARG A 1 332 ? 0.811 29.098 9.956 1.00 95.88 332 ARG A O 1
ATOM 2651 N N . VAL A 1 333 ? -0.891 27.979 9.003 1.00 95.50 333 VAL A N 1
ATOM 2652 C CA . VAL A 1 333 ? -1.426 27.417 10.260 1.00 95.50 333 VAL A CA 1
ATOM 2653 C C . VAL A 1 333 ? -0.366 26.592 10.996 1.00 95.50 333 VAL A C 1
ATOM 2655 O O . VAL A 1 333 ? -0.149 26.783 12.191 1.00 95.50 333 VAL A O 1
ATOM 2658 N N . ILE A 1 334 ? 0.351 25.717 10.283 1.00 94.69 334 ILE A N 1
ATOM 2659 C CA . ILE A 1 334 ? 1.431 24.906 10.870 1.00 94.69 334 ILE A CA 1
ATOM 2660 C C . ILE A 1 334 ? 2.573 25.796 11.374 1.00 94.69 334 ILE A C 1
ATOM 2662 O O . ILE A 1 334 ? 3.125 25.545 12.446 1.00 94.69 334 ILE A O 1
ATOM 2666 N N . HIS A 1 335 ? 2.927 26.831 10.609 1.00 94.44 335 HIS A N 1
ATOM 2667 C CA . HIS A 1 335 ? 3.983 27.769 10.976 1.00 94.44 335 HIS A CA 1
ATOM 2668 C C . HIS A 1 335 ? 3.661 28.515 12.278 1.00 94.44 335 HIS A C 1
ATOM 2670 O O . HIS A 1 335 ? 4.511 28.563 13.163 1.00 94.44 335 HIS A O 1
ATOM 2676 N N . LEU A 1 336 ? 2.431 29.019 12.428 1.00 93.31 336 LEU A N 1
ATOM 2677 C CA . LEU A 1 336 ? 1.988 29.696 13.652 1.00 93.31 336 LEU A CA 1
ATOM 2678 C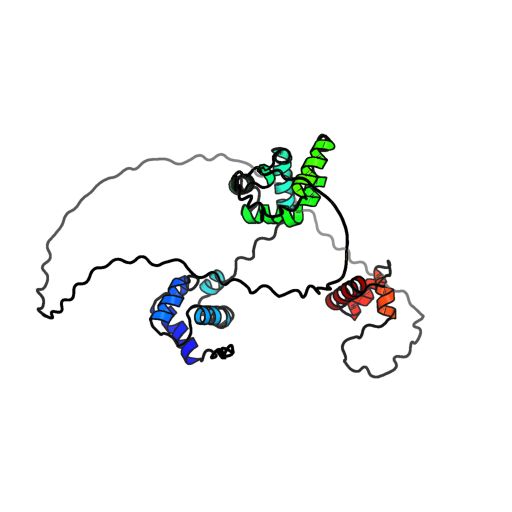 C . LEU A 1 336 ? 1.905 28.736 14.846 1.00 93.31 336 LEU A C 1
ATOM 2680 O O . LEU A 1 336 ? 2.350 29.086 15.931 1.00 93.31 336 LEU A O 1
ATOM 2684 N N . ALA A 1 337 ? 1.428 27.503 14.646 1.00 91.44 337 ALA A N 1
ATOM 2685 C CA . ALA A 1 337 ? 1.369 26.493 15.708 1.00 91.44 337 ALA A CA 1
ATOM 2686 C C . ALA A 1 3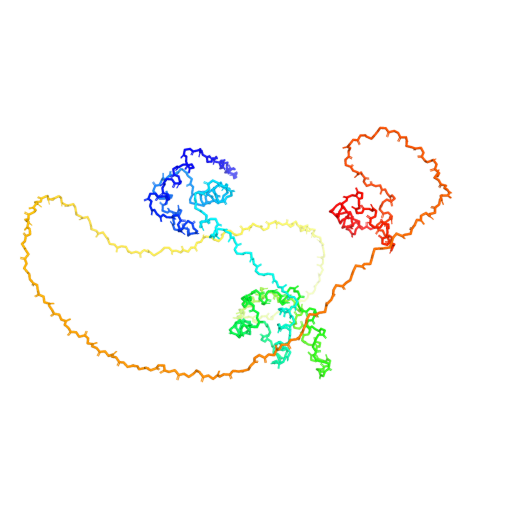37 ? 2.755 26.018 16.189 1.00 91.44 337 ALA A C 1
ATOM 2688 O O . ALA A 1 337 ? 2.882 25.493 17.293 1.00 91.44 337 ALA A O 1
ATOM 2689 N N . SER A 1 338 ? 3.789 26.174 15.357 1.00 90.31 338 SER A N 1
ATOM 2690 C CA . SER A 1 338 ? 5.160 25.746 15.665 1.00 90.31 338 SER A CA 1
ATOM 2691 C C . SER A 1 338 ? 6.025 26.856 16.265 1.00 90.31 338 SER A C 1
ATOM 2693 O O . SER A 1 338 ? 7.141 26.572 16.698 1.00 90.31 338 SER A O 1
ATOM 2695 N N . SER A 1 339 ? 5.550 28.106 16.274 1.00 85.50 339 SER A N 1
ATOM 2696 C CA . SER A 1 339 ? 6.265 29.219 16.893 1.00 85.50 339 SER A CA 1
ATOM 2697 C C . SER A 1 339 ? 5.857 29.309 18.367 1.00 85.50 339 SER A C 1
ATOM 2699 O O . SER A 1 339 ? 4.706 29.646 18.640 1.00 85.50 339 SER A O 1
ATOM 2701 N N . PRO A 1 340 ? 6.743 28.990 19.328 1.00 67.12 340 PRO A N 1
ATOM 2702 C CA . PRO A 1 340 ? 6.446 29.229 20.735 1.00 67.12 340 PRO A CA 1
ATOM 2703 C C . PRO A 1 340 ? 6.248 30.736 20.950 1.00 67.12 340 PRO A C 1
ATOM 2705 O O . PRO A 1 340 ? 7.017 31.536 20.412 1.00 67.12 340 PRO A O 1
ATOM 2708 N N . ALA A 1 341 ? 5.178 31.085 21.666 1.00 60.62 341 ALA A N 1
ATOM 2709 C CA . ALA A 1 341 ? 4.843 32.458 22.038 1.00 60.62 341 ALA A CA 1
ATOM 2710 C C . ALA A 1 341 ? 5.897 33.086 22.958 1.00 60.62 341 ALA A C 1
ATOM 2712 O O . ALA A 1 341 ? 6.499 32.333 23.762 1.00 60.62 341 ALA A O 1
#

Secondary structure (DSSP, 8-state):
-------PPPPPPHHHHHHHHHHHHHTT-TTTTTSHHHHHHHHHTTSSSS-HHHHHHHHHHHTTTSTT-S-HHHHHHHS--PPPPPPHHHHHHHHHHHHHTTGGGSGGGGSHHHHHHHHHTTSSSS-HHHHHHHIIIIIHHHHHHHS-TTS-HHHHHHHHHHHHS--------------------------------------PPPPPP-----PPPP-------------------------------------------------------------------------S----PPPPP-HHHHHHTT---HHHHHHHHHHHHHHHHHHHHHHHHHS--

Solvent-accessible surface area (backbone atoms only — not comparable to full-atom values): 23729 Å² total; per-residue (Å²): 135,84,78,79,82,81,74,74,78,77,77,86,48,71,67,46,54,49,40,54,50,50,51,31,59,77,67,68,37,69,87,47,65,86,45,70,64,56,36,46,50,42,36,75,68,53,63,46,100,50,52,32,68,56,49,51,50,48,44,58,60,56,50,73,64,41,89,78,56,91,48,70,64,58,55,59,71,66,45,69,73,72,73,80,76,87,46,73,68,40,55,50,42,52,49,51,52,39,60,79,68,52,40,75,84,38,86,50,74,76,39,67,65,54,32,45,50,40,36,75,69,52,64,42,100,53,54,30,70,52,51,52,51,46,37,73,75,67,38,52,70,57,47,65,71,68,50,64,84,86,53,54,66,70,59,48,50,53,41,49,50,64,69,67,49,73,84,71,71,94,73,84,82,82,77,77,80,78,86,74,88,82,91,81,89,80,88,85,83,87,86,90,81,84,82,89,82,90,81,86,86,77,86,76,83,82,80,82,82,81,89,81,88,80,86,82,86,87,80,91,84,89,82,90,79,90,79,91,79,92,84,82,87,84,87,89,85,88,84,82,89,80,89,80,90,82,79,92,81,83,89,81,84,86,91,79,91,83,85,88,80,91,83,82,88,84,86,82,80,86,84,87,83,89,78,90,81,81,89,82,81,87,88,84,84,78,88,75,83,87,75,78,90,77,76,92,64,79,82,76,91,48,79,64,59,59,55,46,72,73,51,90,51,67,73,58,51,49,52,48,31,73,67,53,34,66,69,51,45,52,54,50,55,54,51,59,75,68,51,84,131

InterPro domains:
  IPR009057 Homedomain-like superfamily [SSF46689] (9-63)
  IPR009057 Homedomain-like superfamily [SSF46689] (83-139)
  IPR015010 TERF2-interacting telomeric protein 1, Myb domain [PF08914] (12-63)
  IPR015010 TERF2-interacting telomeric protein 1, Myb domain [PF08914] (86-141)
  IPR039595 TE2IP/Rap1 [PTHR16466] (80-201)

Sequence (341 aa):
MRVPSIRSRTPFTEVESRALWSYLVQNNLLEEVHKRSVWRKMEAEGVTNHSAETMRSHFRRFYAKSKNLPTTELRLKFSRRKRSEFTERDDTAMLNYLVNNNWYNTTRIYSMDLWKDMECKGITNHSADSMRSRFRRCLTSRFIEVLPSSLKEVDRQRLIDSILRPQSTHLNAGEHGDEDSFEFTIDEESPSKNPSSSSSSMLSPCPRRLCNSRPAPLSKFTTLRNRLHSTPVPDPVPTAASTSQRGRRASKTLPSEVDKPRNASGPLDSDKGQENIDSNAGPSSVCVTKGSLADDGPPTWTAEDDKQLGSCEPSVLQQLVERFGIQGFLHRVIHLASSPA